Protein AF-A0A358PI67-F1 (afdb_monomer_lite)

Foldseek 3Di:
DVVVVVVVVVVVVVVVVVVVVVVVVVVVVVVVCVLFAKDFDDPVVLVVFLVPFDDPDVLLVLLLVLLVVFFPPAFAAVQAADLDQPDDPQGQPWDARCDDDDPRHRHTGGGGYAFQRSLLNSQSNLQFDSVVSCQQCHGDPVRNLVQWAWDDQQVDDFSKKFKQDDPDPDDDIGMFTFNGADPVRFTWTWGRDPVVRGITIITCRNRGDTITGGPDDGHHD

Radius of gyration: 22.96 Å; chains: 1; bounding box: 42×36×88 Å

Secondary structure (DSSP, 8-state):
-HHHHHHHHHHHHHHHHHHHHHHHHHHHHHHHHHTTS--BPPHHHHHHHHHH---SSHHHHHHHHHHHHTTTTS-B-TT-----SS--TTTTSEEE--SSSSTTTT-EEE--B-HHHHHHHHHHTT---HHHHHHHH-SSHHHHHHTEEEE-GGG--TT-EEESS-SSS-S---EEEEEEE-TTS-EEEEEEETTTTEEEEEE-TTT--EEEEESS-----

Sequence (221 aa):
MQQKNNSHRIRICAVCFALLIMLIAAATYYFACRGTEYRILDDAEIQQMSARSEYSTEAQRTLAESALMLVGKVNYFWGGKSYTVGWDDRWGKPAEVTSPGHSTSGTTIPYGLDCSGFVLWCYIQLGADKTETIEKIGVGTWNQWDKSAEIKKSDVQIGDLAFINKYPGSDGNHVGICVGFLKNGEPLIAHCSATQNKVVVSTCGSEFKYFRRPCSVLTAN

pLDDT: mean 91.41, std 10.77, range [45.88, 98.81]

Structure (mmCIF, N/CA/C/O backbone):
data_AF-A0A358PI67-F1
#
_entry.id   AF-A0A358PI67-F1
#
loop_
_atom_site.group_PDB
_atom_site.id
_atom_site.type_symbol
_atom_site.label_atom_id
_atom_site.label_alt_id
_atom_site.label_comp_id
_atom_site.label_asym_id
_atom_site.label_entity_id
_atom_site.label_seq_id
_atom_site.pdbx_PDB_ins_code
_atom_site.Cartn_x
_atom_site.Cartn_y
_atom_site.Cartn_z
_atom_site.occupancy
_atom_site.B_iso_or_equiv
_atom_site.auth_seq_id
_atom_site.auth_comp_id
_atom_site.auth_asym_id
_atom_site.auth_atom_id
_atom_site.pdbx_PDB_model_num
ATOM 1 N N . MET A 1 1 ? -16.760 -4.220 71.713 1.00 57.88 1 MET A N 1
ATOM 2 C CA . MET A 1 1 ? -15.630 -4.712 70.878 1.00 57.88 1 MET A CA 1
ATOM 3 C C . MET A 1 1 ? -16.025 -5.040 69.431 1.00 57.88 1 MET A C 1
ATOM 5 O O . MET A 1 1 ? -15.263 -4.719 68.529 1.00 57.88 1 MET A O 1
ATOM 9 N N . GLN A 1 2 ? -17.210 -5.602 69.174 1.00 58.81 2 GLN A N 1
ATOM 10 C CA . GLN A 1 2 ? -17.644 -6.076 67.846 1.00 58.81 2 GLN A CA 1
ATOM 11 C C . GLN A 1 2 ? -17.808 -4.973 66.772 1.00 58.81 2 GLN A C 1
ATOM 13 O O . GLN A 1 2 ? -17.410 -5.155 65.626 1.00 58.81 2 GLN A O 1
ATOM 18 N N . GLN A 1 3 ? -18.287 -3.783 67.153 1.00 59.03 3 GLN A N 1
ATOM 19 C CA . GLN A 1 3 ? -18.512 -2.652 66.236 1.00 59.03 3 GLN A CA 1
ATOM 20 C C . GLN A 1 3 ? -17.206 -2.043 65.677 1.00 59.03 3 GLN A C 1
ATOM 22 O O . GLN A 1 3 ? -17.149 -1.640 64.516 1.00 59.03 3 GLN A O 1
ATOM 27 N N . LYS A 1 4 ? -16.126 -2.047 66.476 1.00 60.12 4 LYS A N 1
ATOM 28 C CA . LYS A 1 4 ? -14.786 -1.572 66.076 1.00 60.12 4 LYS A CA 1
ATOM 29 C C . LYS A 1 4 ? -14.109 -2.538 65.091 1.00 60.12 4 LYS A C 1
ATOM 31 O O . LYS A 1 4 ? -13.376 -2.106 64.210 1.00 60.12 4 LYS A O 1
ATOM 36 N N . ASN A 1 5 ? -14.408 -3.835 65.204 1.00 65.50 5 ASN A N 1
ATOM 37 C CA . ASN A 1 5 ? -13.939 -4.857 64.265 1.00 65.50 5 ASN A CA 1
ATOM 38 C C . ASN A 1 5 ? -14.660 -4.770 62.909 1.00 65.50 5 ASN A C 1
ATOM 40 O O . ASN A 1 5 ? -14.028 -4.926 61.865 1.00 65.50 5 ASN A O 1
ATOM 44 N N . ASN A 1 6 ? -15.962 -4.459 62.907 1.00 70.56 6 ASN A N 1
ATOM 45 C CA . ASN A 1 6 ? -16.723 -4.268 61.670 1.00 70.56 6 ASN A CA 1
ATOM 46 C C . ASN A 1 6 ? -16.289 -3.011 60.904 1.00 70.56 6 ASN A C 1
ATOM 48 O O . ASN A 1 6 ? -16.121 -3.079 59.690 1.00 70.56 6 ASN A O 1
ATOM 52 N N . SER A 1 7 ? -16.026 -1.890 61.587 1.00 72.81 7 SER A N 1
ATOM 53 C CA . SER A 1 7 ? -15.546 -0.671 60.914 1.00 72.81 7 SER A CA 1
ATOM 54 C C . SER A 1 7 ? -14.157 -0.849 60.292 1.00 72.81 7 SER A C 1
ATOM 56 O O . SER A 1 7 ? -13.897 -0.339 59.204 1.00 72.81 7 SER A O 1
ATOM 58 N N . HIS A 1 8 ? -13.283 -1.625 60.937 1.00 75.44 8 HIS A N 1
ATOM 59 C CA . HIS A 1 8 ? -11.966 -1.967 60.406 1.00 75.44 8 HIS A CA 1
ATOM 60 C C . HIS A 1 8 ? -12.059 -2.846 59.148 1.00 75.44 8 HIS A C 1
ATOM 62 O O . HIS A 1 8 ? -11.399 -2.570 58.149 1.00 75.44 8 HIS A O 1
ATOM 68 N N . ARG A 1 9 ? -12.930 -3.864 59.157 1.00 79.94 9 ARG A N 1
ATOM 69 C CA . ARG A 1 9 ? -13.171 -4.735 57.993 1.00 79.94 9 ARG A CA 1
ATOM 70 C C . ARG A 1 9 ? -13.755 -3.974 56.802 1.00 79.94 9 ARG A C 1
ATOM 72 O O . ARG A 1 9 ? -13.290 -4.167 55.685 1.00 79.94 9 ARG A O 1
ATOM 79 N N . ILE A 1 10 ? -14.707 -3.070 57.039 1.00 81.38 10 ILE A N 1
ATOM 80 C CA . ILE A 1 10 ? -15.301 -2.231 55.984 1.00 81.38 10 ILE A CA 1
ATOM 81 C C . ILE A 1 10 ? -14.239 -1.324 55.345 1.00 81.38 10 ILE A C 1
ATOM 83 O O . ILE A 1 10 ? -14.186 -1.214 54.122 1.00 81.38 10 ILE A O 1
ATOM 87 N N . ARG A 1 11 ? -13.354 -0.721 56.151 1.00 83.69 11 ARG A N 1
ATOM 88 C CA . ARG A 1 11 ? -12.249 0.111 55.645 1.00 83.69 11 ARG A CA 1
ATOM 89 C C . ARG A 1 11 ? -11.265 -0.687 54.794 1.00 83.69 11 ARG A C 1
ATOM 91 O O . ARG A 1 11 ? -10.879 -0.209 53.735 1.00 83.69 11 ARG A O 1
ATOM 98 N N . ILE A 1 12 ? -10.905 -1.899 55.219 1.00 83.56 12 ILE A N 1
ATOM 99 C CA . ILE A 1 12 ? -10.040 -2.785 54.426 1.00 83.56 12 ILE A CA 1
ATOM 100 C C . ILE A 1 12 ? -10.702 -3.123 53.088 1.00 83.56 12 ILE A C 1
ATOM 102 O O . ILE A 1 12 ? -10.077 -2.938 52.050 1.00 83.56 12 ILE A O 1
ATOM 106 N N . CYS A 1 13 ? -11.971 -3.544 53.088 1.00 85.69 13 CYS A N 1
ATOM 107 C CA . CYS A 1 13 ? -12.681 -3.862 51.847 1.00 85.69 13 CYS A CA 1
ATOM 108 C C . CYS A 1 13 ? -12.765 -2.658 50.899 1.00 85.69 13 CYS A C 1
ATOM 110 O O . CYS A 1 13 ? -12.542 -2.816 49.702 1.00 85.69 13 CYS A O 1
ATOM 112 N N . ALA A 1 14 ? -13.032 -1.457 51.421 1.00 86.12 14 ALA A N 1
ATOM 113 C CA . ALA A 1 14 ? -13.079 -0.237 50.616 1.00 86.12 14 ALA A CA 1
ATOM 114 C C . ALA A 1 14 ? -11.716 0.095 49.982 1.00 86.12 14 ALA A C 1
ATOM 116 O O . ALA A 1 14 ? -11.657 0.437 48.803 1.00 86.12 14 ALA A O 1
ATOM 117 N N . VAL A 1 15 ? -10.618 -0.061 50.731 1.00 89.69 15 VAL A N 1
ATOM 118 C CA . VAL A 1 15 ? -9.254 0.138 50.214 1.00 89.69 15 VAL A CA 1
ATOM 119 C C . VAL A 1 15 ? -8.907 -0.912 49.157 1.00 89.69 15 VAL A C 1
ATOM 121 O O . VAL A 1 15 ? -8.410 -0.557 48.092 1.00 89.69 15 VAL A O 1
ATOM 124 N N . CYS A 1 16 ? -9.216 -2.189 49.397 1.00 89.31 16 CYS A N 1
ATOM 125 C CA . CYS A 1 16 ? -8.997 -3.254 48.415 1.00 89.31 16 CYS A CA 1
ATOM 126 C C . CYS A 1 16 ? -9.792 -3.017 47.122 1.00 89.31 16 CYS A C 1
ATOM 128 O O . CYS A 1 16 ? -9.259 -3.216 46.033 1.00 89.31 16 CYS A O 1
ATOM 130 N N . PHE A 1 17 ? -11.040 -2.552 47.227 1.00 92.19 17 PHE A N 1
ATOM 131 C CA . PHE A 1 17 ? -11.874 -2.242 46.067 1.00 92.19 17 PHE A CA 1
ATOM 132 C C . PHE A 1 17 ? -11.340 -1.035 45.281 1.00 92.19 17 PHE A C 1
ATOM 134 O O . PHE A 1 17 ? -11.259 -1.088 44.056 1.00 92.19 17 PHE A O 1
ATOM 141 N N . ALA A 1 18 ? -10.893 0.019 45.971 1.00 90.81 18 ALA A N 1
ATOM 142 C CA . ALA A 1 18 ? -10.259 1.173 45.334 1.00 90.81 18 ALA A CA 1
ATOM 143 C C . ALA A 1 18 ? -8.954 0.795 44.608 1.00 90.81 18 ALA A C 1
ATOM 145 O O . ALA A 1 18 ? -8.729 1.229 43.479 1.00 90.81 18 ALA A O 1
ATOM 146 N N . LEU A 1 19 ? -8.120 -0.057 45.216 1.00 91.62 19 LEU A N 1
ATOM 147 C CA . LEU A 1 19 ? -6.900 -0.575 44.587 1.00 91.62 19 LEU A CA 1
ATOM 148 C C . LEU A 1 19 ? -7.210 -1.428 43.351 1.00 91.62 19 LEU A C 1
ATOM 150 O O . LEU A 1 19 ? -6.529 -1.294 42.337 1.00 91.62 19 LEU A O 1
ATOM 154 N N . LEU A 1 20 ? -8.253 -2.261 43.406 1.00 93.44 20 LEU A N 1
ATOM 155 C CA . LEU A 1 20 ? -8.691 -3.060 42.262 1.00 93.44 20 LEU A CA 1
ATOM 156 C C . LEU A 1 20 ? -9.172 -2.175 41.102 1.00 93.44 20 LEU A C 1
ATOM 158 O O . LEU A 1 20 ? -8.783 -2.412 39.962 1.00 93.44 20 LEU A O 1
ATOM 162 N N . ILE A 1 21 ? -9.956 -1.128 41.383 1.00 93.50 21 ILE A N 1
ATOM 163 C CA . ILE A 1 21 ? -10.380 -0.156 40.363 1.00 93.50 21 ILE A CA 1
ATOM 164 C C . ILE A 1 21 ? -9.167 0.541 39.744 1.00 93.50 21 ILE A C 1
ATOM 166 O O . ILE A 1 21 ? -9.090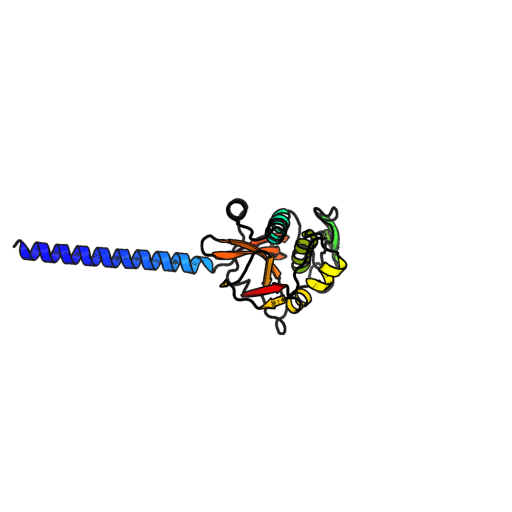 0.640 38.522 1.00 93.50 21 ILE A O 1
ATOM 170 N N . MET A 1 22 ? -8.202 0.990 40.555 1.00 92.19 22 MET A N 1
ATOM 171 C CA . MET A 1 22 ? -6.984 1.620 40.034 1.00 92.19 22 MET A CA 1
ATOM 172 C C . MET A 1 22 ? -6.154 0.660 39.178 1.00 92.19 22 MET A C 1
ATOM 174 O O . MET A 1 22 ? -5.635 1.079 38.149 1.00 92.19 22 MET A O 1
ATOM 178 N N . LEU A 1 23 ? -6.064 -0.620 39.548 1.00 93.38 23 LEU A N 1
ATOM 179 C CA . LEU A 1 23 ? -5.384 -1.640 38.745 1.00 93.38 23 LEU A CA 1
ATOM 180 C C . LEU A 1 23 ? -6.092 -1.889 37.412 1.00 93.38 23 LEU A C 1
ATOM 182 O O . LEU A 1 23 ? -5.427 -1.973 36.384 1.00 93.38 23 LEU A O 1
ATOM 186 N N . ILE A 1 24 ? -7.426 -1.967 37.407 1.00 91.44 24 ILE A N 1
ATOM 187 C CA . ILE A 1 24 ? -8.208 -2.103 36.172 1.00 91.44 24 ILE A CA 1
ATOM 188 C C . ILE A 1 24 ? -8.017 -0.861 35.299 1.00 91.44 24 ILE A C 1
ATOM 190 O O . ILE A 1 24 ? -7.713 -0.999 34.119 1.00 91.44 24 ILE A O 1
ATOM 194 N N . ALA A 1 25 ? -8.109 0.343 35.869 1.00 87.19 25 ALA A N 1
ATOM 195 C CA . ALA A 1 25 ? -7.883 1.591 35.147 1.00 87.19 25 ALA A CA 1
ATOM 196 C C . ALA A 1 25 ? -6.463 1.653 34.559 1.00 87.19 25 ALA A C 1
ATOM 198 O O . ALA A 1 25 ? -6.305 1.913 33.369 1.00 87.19 25 ALA A O 1
ATOM 199 N N . ALA A 1 26 ? -5.438 1.323 35.349 1.00 84.12 26 ALA A N 1
ATOM 200 C CA . ALA A 1 26 ? -4.050 1.274 34.901 1.00 84.12 26 ALA A CA 1
ATOM 201 C C . ALA A 1 26 ? -3.835 0.221 33.807 1.00 84.12 26 ALA A C 1
ATOM 203 O O . ALA A 1 26 ? -3.157 0.509 32.828 1.00 84.12 26 ALA A O 1
ATOM 204 N N . ALA A 1 27 ? -4.446 -0.961 33.921 1.00 80.50 27 ALA A N 1
ATOM 205 C CA . ALA A 1 27 ? -4.392 -1.986 32.885 1.00 80.50 27 ALA A CA 1
ATOM 206 C C . ALA A 1 27 ? -5.089 -1.510 31.604 1.00 80.50 27 ALA A C 1
ATOM 208 O O . ALA A 1 27 ? -4.505 -1.600 30.531 1.00 80.50 27 ALA A O 1
ATOM 209 N N . THR A 1 28 ? -6.296 -0.942 31.694 1.00 76.75 28 THR A N 1
ATOM 210 C CA . THR A 1 28 ? -7.008 -0.400 30.524 1.00 76.75 28 THR A CA 1
ATOM 211 C C . THR A 1 28 ? -6.240 0.739 29.861 1.00 76.75 28 THR A C 1
ATOM 213 O O . THR A 1 28 ? -6.138 0.758 28.639 1.00 76.75 28 THR A O 1
ATOM 216 N N . TYR A 1 29 ? -5.626 1.631 30.644 1.00 74.38 29 TYR A N 1
ATOM 217 C CA . TYR A 1 29 ? -4.768 2.701 30.144 1.00 74.38 29 TYR A CA 1
ATOM 218 C C . TYR A 1 29 ? -3.501 2.141 29.493 1.00 74.38 29 TYR A C 1
ATOM 220 O O . TYR A 1 29 ? -3.164 2.516 28.377 1.00 74.38 29 TYR A O 1
ATOM 228 N N . TYR A 1 30 ? -2.838 1.179 30.135 1.00 67.88 30 TYR A N 1
ATOM 229 C CA . TYR A 1 30 ? -1.665 0.497 29.596 1.00 67.88 30 TYR A CA 1
ATOM 230 C C . TYR A 1 30 ? -1.975 -0.208 28.267 1.00 67.88 30 TYR A C 1
ATOM 232 O O . TYR A 1 30 ? -1.244 -0.036 27.293 1.00 67.88 30 TYR A O 1
ATOM 240 N N . PHE A 1 31 ? -3.088 -0.944 28.181 1.00 64.88 31 PHE A N 1
ATOM 241 C CA . PHE A 1 31 ? -3.531 -1.591 26.943 1.00 64.88 31 PHE A CA 1
ATOM 242 C C . PHE A 1 31 ? -3.970 -0.582 25.872 1.00 64.88 31 PHE A C 1
ATOM 244 O O . PHE A 1 31 ? -3.716 -0.821 24.693 1.00 64.88 31 PHE A O 1
ATOM 251 N N . ALA A 1 32 ? -4.559 0.555 26.257 1.00 62.38 32 ALA A N 1
ATOM 252 C CA . ALA A 1 32 ? -4.871 1.646 25.335 1.00 62.38 32 ALA A CA 1
ATOM 253 C C . ALA A 1 32 ? -3.596 2.306 24.778 1.00 62.38 32 ALA A C 1
ATOM 255 O O . ALA A 1 32 ? -3.503 2.551 23.578 1.00 62.38 32 ALA A O 1
ATOM 256 N N . CYS A 1 33 ? -2.579 2.527 25.616 1.00 55.03 33 CYS A N 1
ATOM 257 C CA . CYS A 1 33 ? -1.296 3.097 25.205 1.00 55.03 33 CYS A CA 1
ATOM 258 C C . CYS A 1 33 ? -0.454 2.132 24.360 1.00 55.03 33 CYS A C 1
ATOM 260 O O . CYS A 1 33 ? 0.326 2.578 23.522 1.00 55.03 33 CYS A O 1
ATOM 262 N N . ARG A 1 34 ? -0.621 0.815 24.521 1.00 58.00 34 ARG A N 1
ATOM 263 C CA . ARG A 1 34 ? 0.113 -0.187 23.731 1.00 58.00 34 ARG A CA 1
ATOM 264 C C . ARG A 1 34 ? -0.250 -0.168 22.237 1.00 58.00 34 ARG A C 1
ATOM 266 O O . ARG A 1 34 ? 0.554 -0.606 21.424 1.00 58.00 34 ARG A O 1
ATOM 273 N N . GLY A 1 35 ? -1.405 0.394 21.867 1.00 54.56 35 GLY A N 1
ATOM 274 C CA . GLY A 1 35 ? -1.809 0.660 20.475 1.00 54.56 35 GLY A CA 1
ATOM 275 C C . GLY A 1 35 ? -1.140 1.888 19.842 1.00 54.56 35 GLY A C 1
ATOM 276 O O . GLY A 1 35 ? -1.722 2.526 18.971 1.00 54.56 35 GLY A O 1
ATOM 277 N N . THR A 1 36 ? 0.035 2.293 20.336 1.00 65.31 36 THR A N 1
ATOM 278 C CA . THR A 1 36 ? 0.766 3.465 19.822 1.00 65.31 36 THR A CA 1
ATOM 279 C C . THR A 1 36 ? 2.189 3.155 19.359 1.00 65.31 36 THR A C 1
ATOM 281 O O . THR A 1 36 ? 2.820 4.019 18.753 1.00 65.31 36 THR A O 1
ATOM 284 N N . GLU A 1 37 ? 2.693 1.935 19.566 1.00 85.38 37 GLU A N 1
ATOM 285 C CA . GLU A 1 37 ? 4.020 1.545 19.085 1.00 85.38 37 GLU A CA 1
ATOM 286 C C . GLU A 1 37 ? 3.946 1.008 17.651 1.00 85.38 37 GLU A C 1
ATOM 288 O O . GLU A 1 37 ? 3.084 0.187 17.313 1.00 85.38 37 GLU A O 1
ATOM 293 N N . TYR A 1 38 ? 4.856 1.479 16.797 1.00 92.25 38 TYR A N 1
ATOM 294 C CA . TYR A 1 38 ? 5.011 0.934 15.455 1.00 92.25 38 TYR A CA 1
ATOM 295 C C . TYR A 1 38 ? 5.657 -0.445 15.543 1.00 92.25 38 TYR A C 1
ATOM 297 O O . TYR A 1 38 ? 6.743 -0.606 16.097 1.00 92.25 38 TYR A O 1
ATOM 305 N N . ARG A 1 39 ? 4.993 -1.443 14.968 1.00 94.62 39 ARG A N 1
ATOM 306 C CA . ARG A 1 39 ? 5.437 -2.831 15.012 1.00 94.62 39 ARG A CA 1
ATOM 307 C C . ARG A 1 39 ? 4.998 -3.569 13.762 1.00 94.62 39 ARG A C 1
ATOM 309 O O . ARG A 1 39 ? 3.851 -3.448 13.340 1.00 94.62 39 ARG A O 1
ATOM 316 N N . ILE A 1 40 ? 5.896 -4.387 13.222 1.00 96.94 40 ILE A N 1
ATOM 317 C CA . ILE A 1 40 ? 5.584 -5.345 12.158 1.00 96.94 40 ILE A CA 1
ATOM 318 C C . ILE A 1 40 ? 4.888 -6.560 12.776 1.00 96.94 40 ILE A C 1
ATOM 320 O O . ILE A 1 40 ? 5.338 -7.080 13.799 1.00 96.94 40 ILE A O 1
ATOM 324 N N . LEU A 1 41 ? 3.783 -6.977 12.166 1.00 96.75 41 LEU A N 1
ATOM 325 C CA . LEU A 1 41 ? 3.035 -8.160 12.576 1.00 96.75 41 LEU A CA 1
ATOM 326 C C . LEU A 1 41 ? 3.740 -9.429 12.097 1.00 96.75 41 LEU A C 1
ATOM 328 O O . LEU A 1 41 ? 4.365 -9.437 11.033 1.00 96.75 41 LEU A O 1
ATOM 332 N N . ASP A 1 42 ? 3.601 -10.499 12.874 1.00 96.31 42 ASP A N 1
ATOM 333 C CA . ASP A 1 42 ? 3.987 -11.837 12.432 1.00 96.31 42 ASP A CA 1
ATOM 334 C C . ASP A 1 42 ? 2.886 -12.508 11.586 1.00 96.31 42 ASP A C 1
ATOM 336 O O . ASP A 1 42 ? 1.758 -12.018 11.470 1.00 96.31 42 ASP A O 1
ATOM 340 N N . ASP A 1 43 ? 3.217 -13.648 10.977 1.00 95.38 43 ASP A N 1
ATOM 341 C CA . ASP A 1 43 ? 2.299 -14.375 10.095 1.00 95.38 43 ASP A CA 1
ATOM 342 C C . ASP A 1 43 ? 1.031 -14.844 10.822 1.00 95.38 43 ASP A C 1
ATOM 344 O O . ASP A 1 43 ? -0.051 -14.847 10.232 1.00 95.38 43 ASP A O 1
ATOM 348 N N . ALA A 1 44 ? 1.129 -15.215 12.103 1.00 95.38 44 ALA A N 1
ATOM 349 C CA . ALA A 1 44 ? -0.017 -15.681 12.876 1.00 95.38 44 ALA A CA 1
ATOM 350 C C . ALA A 1 44 ? -0.992 -14.531 13.156 1.00 95.38 44 ALA A C 1
ATOM 352 O O . ALA A 1 44 ? -2.207 -14.699 13.046 1.00 95.38 44 ALA A O 1
ATOM 353 N N . GLU A 1 45 ? -0.481 -13.343 13.463 1.00 95.00 45 GLU A N 1
ATOM 354 C CA . GLU A 1 45 ? -1.288 -12.141 13.652 1.00 95.00 45 GLU A CA 1
ATOM 355 C C . GLU A 1 45 ? -1.946 -11.676 12.355 1.00 95.00 45 GLU A C 1
ATOM 357 O O . GLU A 1 45 ? -3.116 -11.280 12.366 1.00 95.00 45 GLU A O 1
ATOM 362 N N . ILE A 1 46 ? -1.226 -11.758 11.233 1.00 96.94 46 ILE A N 1
ATOM 363 C CA . ILE A 1 46 ? -1.774 -11.456 9.907 1.00 96.94 46 ILE A CA 1
ATOM 364 C C . ILE A 1 46 ? -2.889 -12.444 9.555 1.00 96.94 46 ILE A C 1
ATOM 366 O O . ILE A 1 46 ? -3.960 -12.017 9.125 1.00 96.94 46 ILE A O 1
ATOM 370 N N . GLN A 1 47 ? -2.689 -13.744 9.791 1.00 94.75 47 GLN A N 1
ATOM 371 C CA . GLN A 1 47 ? -3.717 -14.767 9.574 1.00 94.75 47 GLN A CA 1
ATOM 372 C C . GLN A 1 47 ? -4.945 -14.538 10.458 1.00 94.75 47 GLN A C 1
ATOM 374 O O . GLN A 1 47 ? -6.071 -14.568 9.966 1.00 94.75 47 GLN A O 1
ATOM 379 N N . GLN A 1 48 ? -4.746 -14.253 11.747 1.00 93.12 48 GLN A N 1
ATOM 380 C CA . GLN A 1 48 ? -5.841 -13.947 12.670 1.00 93.12 48 GLN A CA 1
ATOM 381 C C . GLN A 1 48 ? -6.597 -12.677 12.281 1.00 93.12 48 GLN A C 1
ATOM 383 O O . GLN A 1 48 ? -7.807 -12.605 12.476 1.00 93.12 48 GLN A O 1
ATOM 388 N N . MET A 1 49 ? -5.898 -11.658 11.778 1.00 94.19 49 MET A N 1
ATOM 389 C CA . MET A 1 49 ? -6.517 -10.449 11.246 1.00 94.19 49 MET A CA 1
ATOM 390 C C . MET A 1 49 ? -7.327 -10.750 9.987 1.00 94.19 49 MET A C 1
ATOM 392 O O . MET A 1 49 ? -8.497 -10.393 9.947 1.00 94.19 49 MET A O 1
ATOM 396 N N . SER A 1 50 ? -6.749 -11.455 9.017 1.00 93.62 50 SER A N 1
ATOM 397 C CA . SER A 1 50 ? -7.425 -11.801 7.765 1.00 93.62 50 SER A CA 1
ATOM 398 C C . SER A 1 50 ? -8.689 -12.632 8.016 1.00 93.62 50 SER A C 1
ATOM 400 O O . SER A 1 50 ? -9.763 -12.295 7.532 1.00 93.62 50 SER A O 1
ATOM 402 N N . ALA A 1 51 ? -8.606 -13.641 8.889 1.00 92.44 51 ALA A N 1
ATOM 403 C CA . ALA A 1 51 ? -9.729 -14.519 9.219 1.00 92.44 51 ALA A CA 1
ATOM 404 C C . ALA A 1 51 ? -10.918 -13.813 9.898 1.00 92.44 51 ALA A C 1
ATOM 406 O O . ALA A 1 51 ? -12.026 -14.345 9.883 1.00 92.44 51 ALA A O 1
ATOM 407 N N . ARG A 1 52 ? -10.702 -12.643 10.515 1.00 90.31 52 ARG A N 1
ATOM 408 C CA . ARG A 1 52 ? -11.765 -11.842 11.149 1.00 90.31 52 ARG A CA 1
ATOM 409 C C . ARG A 1 52 ? -12.141 -10.593 10.360 1.00 90.31 52 ARG A C 1
ATOM 411 O O . ARG A 1 52 ? -12.977 -9.830 10.837 1.00 90.31 52 ARG A O 1
ATOM 418 N N . SER A 1 53 ? -11.469 -10.327 9.243 1.00 90.50 53 SER A N 1
ATOM 419 C CA . SER A 1 53 ? -11.746 -9.147 8.436 1.00 90.50 53 SER A CA 1
ATOM 420 C C . SER A 1 53 ? -13.118 -9.289 7.795 1.00 90.50 53 SER A C 1
ATOM 422 O O . SER A 1 53 ? -13.393 -10.247 7.078 1.00 90.50 53 SER A O 1
ATOM 424 N N . GLU A 1 54 ? -13.973 -8.308 8.052 1.00 90.19 54 GLU A N 1
ATOM 425 C CA . GLU A 1 54 ? -15.217 -8.129 7.321 1.00 90.19 54 GLU A CA 1
ATOM 426 C C . GLU A 1 54 ? -14.975 -7.097 6.223 1.00 90.19 54 GLU A C 1
ATOM 428 O O . GLU A 1 54 ? -14.434 -6.016 6.473 1.00 90.19 54 GLU A O 1
ATOM 433 N N . TYR A 1 55 ? -15.350 -7.448 4.997 1.00 93.25 55 TYR A N 1
ATOM 434 C CA . TYR A 1 55 ? -15.212 -6.578 3.837 1.00 93.25 55 TYR A CA 1
ATOM 435 C C . TYR A 1 55 ? -16.585 -6.037 3.463 1.00 93.25 55 TYR A C 1
ATOM 437 O O . TYR A 1 55 ? -17.501 -6.808 3.180 1.00 93.25 55 TYR A O 1
ATOM 445 N N . SER A 1 56 ? -16.727 -4.713 3.428 1.00 91.75 56 SER A N 1
ATOM 446 C CA . SER A 1 56 ? -17.989 -4.079 3.034 1.00 91.75 56 SER A CA 1
ATOM 447 C C . SER A 1 56 ? -18.239 -4.184 1.530 1.00 91.75 56 SER A C 1
ATOM 449 O O . SER A 1 56 ? -19.379 -4.078 1.084 1.00 91.75 56 SER A O 1
ATOM 451 N N . THR A 1 57 ? -17.180 -4.365 0.735 1.00 94.19 57 THR A N 1
ATOM 452 C CA . THR A 1 57 ? -17.251 -4.523 -0.721 1.00 94.19 57 THR A CA 1
ATOM 453 C C . THR A 1 57 ? -16.239 -5.556 -1.207 1.00 94.19 57 THR A C 1
ATOM 455 O O . THR A 1 57 ? -15.219 -5.796 -0.559 1.00 94.19 57 THR A O 1
ATOM 458 N N . GLU A 1 58 ? -16.479 -6.120 -2.393 1.00 94.38 58 GLU A N 1
ATOM 459 C CA . GLU A 1 58 ? -15.511 -7.021 -3.028 1.00 94.38 58 GLU A CA 1
ATOM 460 C C . GLU A 1 58 ? -14.193 -6.298 -3.336 1.00 94.38 58 GLU A C 1
ATOM 462 O O . GLU A 1 58 ? -13.126 -6.852 -3.117 1.00 94.38 58 GLU A O 1
ATOM 467 N N . ALA A 1 59 ? -14.241 -5.014 -3.710 1.00 94.56 59 ALA A N 1
ATOM 468 C CA . ALA A 1 59 ? -13.035 -4.214 -3.914 1.00 94.56 59 ALA A CA 1
ATOM 469 C C . ALA A 1 59 ? -12.161 -4.134 -2.646 1.00 94.56 59 ALA A C 1
ATOM 471 O O . ALA A 1 59 ? -10.940 -4.248 -2.731 1.00 94.56 59 ALA A O 1
ATOM 472 N N . GLN A 1 60 ? -12.766 -3.989 -1.459 1.00 96.38 60 GLN A N 1
ATOM 473 C CA . GLN A 1 60 ? -12.019 -4.021 -0.195 1.00 96.38 60 GLN A CA 1
ATOM 474 C C . GLN A 1 60 ? -11.374 -5.387 0.048 1.00 96.38 60 GLN A C 1
ATOM 476 O O . GLN A 1 60 ? -10.204 -5.438 0.432 1.00 96.38 60 GLN A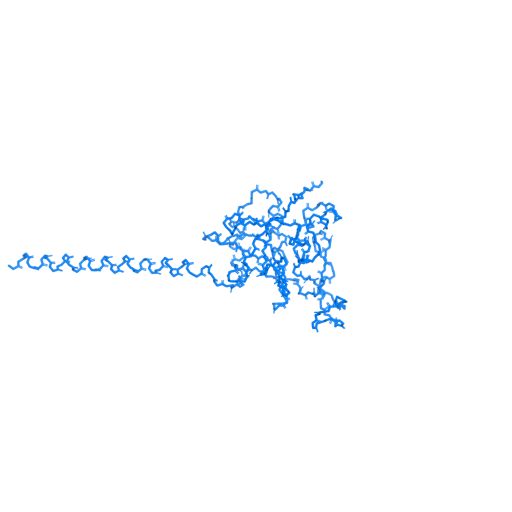 O 1
ATOM 481 N N . ARG A 1 61 ? -12.107 -6.479 -0.213 1.00 96.56 61 ARG A N 1
ATOM 482 C CA . ARG A 1 61 ? -11.555 -7.837 -0.141 1.00 96.56 61 ARG A CA 1
ATOM 483 C C . ARG A 1 61 ? -10.361 -7.985 -1.079 1.00 96.56 61 ARG A C 1
ATOM 485 O O . ARG A 1 61 ? -9.279 -8.336 -0.620 1.00 96.56 61 ARG A O 1
ATOM 492 N N . THR A 1 62 ? -10.531 -7.653 -2.359 1.00 97.19 62 THR A N 1
ATOM 493 C CA . THR A 1 62 ? -9.485 -7.774 -3.379 1.00 97.19 62 THR A CA 1
ATOM 494 C C . THR A 1 62 ? -8.234 -6.981 -3.006 1.00 97.19 62 THR A C 1
ATOM 496 O O . THR A 1 62 ? -7.132 -7.519 -3.102 1.00 97.19 62 THR A O 1
ATOM 499 N N . LEU A 1 63 ? -8.374 -5.734 -2.536 1.00 97.62 63 LEU A N 1
ATOM 500 C CA . LEU A 1 63 ? -7.239 -4.907 -2.107 1.00 97.62 63 LEU A CA 1
ATOM 501 C C . LEU A 1 63 ? -6.485 -5.539 -0.932 1.00 97.62 63 LEU A C 1
ATOM 503 O O . LEU A 1 63 ? -5.257 -5.634 -0.972 1.00 97.62 63 LEU A O 1
ATOM 507 N N . ALA A 1 64 ? -7.207 -5.987 0.098 1.00 98.12 64 ALA A N 1
ATOM 508 C CA . ALA A 1 64 ? -6.598 -6.605 1.269 1.00 98.12 64 ALA A CA 1
ATOM 509 C C . ALA A 1 64 ? -5.909 -7.928 0.918 1.00 98.12 64 ALA A C 1
ATOM 511 O O . ALA A 1 64 ? -4.726 -8.097 1.201 1.00 98.12 64 ALA A O 1
ATOM 512 N N . GLU A 1 65 ? -6.616 -8.854 0.274 1.00 97.81 65 GLU A N 1
ATOM 513 C CA . GLU A 1 65 ? -6.083 -10.177 -0.061 1.00 97.81 65 GLU A CA 1
ATOM 514 C C . GLU A 1 65 ? -4.892 -10.082 -1.020 1.00 97.81 65 GLU A C 1
ATOM 516 O O . GLU A 1 65 ? -3.886 -10.770 -0.828 1.00 97.81 65 GLU A O 1
ATOM 521 N N . SER A 1 66 ? -4.945 -9.164 -1.988 1.00 98.00 66 SER A N 1
ATOM 522 C CA . SER A 1 66 ? -3.830 -8.912 -2.903 1.00 98.00 66 SER A CA 1
ATOM 523 C C . SER A 1 66 ? -2.596 -8.383 -2.183 1.00 98.00 66 SER A C 1
ATOM 525 O O . SER A 1 66 ? -1.494 -8.887 -2.397 1.00 98.00 66 SER A O 1
ATOM 527 N N . ALA A 1 67 ? -2.767 -7.399 -1.298 1.00 98.44 67 ALA A N 1
ATOM 528 C CA . ALA A 1 67 ? -1.675 -6.866 -0.493 1.00 98.44 67 ALA A CA 1
ATOM 529 C C . ALA A 1 67 ? -1.042 -7.959 0.387 1.00 98.44 67 ALA A C 1
ATOM 531 O O . ALA A 1 67 ? 0.184 -8.099 0.426 1.00 98.44 67 ALA A O 1
ATOM 532 N N . LEU A 1 68 ? -1.876 -8.770 1.049 1.00 98.31 68 LEU A N 1
ATOM 533 C CA . LEU A 1 68 ? -1.437 -9.871 1.907 1.00 98.31 68 LEU A CA 1
ATOM 534 C C . LEU A 1 68 ? -0.722 -10.983 1.130 1.00 98.31 68 LEU A C 1
ATOM 536 O O . LEU A 1 68 ? 0.208 -11.594 1.656 1.00 98.31 68 LEU A O 1
ATOM 540 N N . MET A 1 69 ? -1.087 -11.213 -0.133 1.00 97.62 69 MET A N 1
ATOM 541 C CA . MET A 1 69 ? -0.442 -12.202 -1.001 1.00 97.62 69 MET A CA 1
ATOM 542 C C . MET A 1 69 ? 1.071 -11.983 -1.129 1.00 97.62 69 MET A C 1
ATOM 544 O O . MET A 1 69 ? 1.810 -12.971 -1.214 1.00 97.62 69 MET A O 1
ATOM 548 N N . LEU A 1 70 ? 1.523 -10.721 -1.146 1.00 98.56 70 LEU A N 1
ATOM 549 C CA . LEU A 1 70 ? 2.927 -10.350 -1.359 1.00 98.56 70 LEU A CA 1
ATOM 550 C C . LEU A 1 70 ? 3.756 -10.269 -0.073 1.00 98.56 70 LEU A C 1
ATOM 552 O O . LEU A 1 70 ? 4.986 -10.185 -0.163 1.00 98.56 70 LEU A O 1
ATOM 556 N N . VAL A 1 71 ? 3.120 -10.297 1.104 1.00 98.56 71 VAL A N 1
ATOM 557 C CA . VAL A 1 71 ? 3.808 -10.191 2.400 1.00 98.56 71 VAL A CA 1
ATOM 558 C C . VAL A 1 71 ? 4.906 -11.247 2.499 1.00 98.56 71 VAL A C 1
ATOM 560 O O . VAL A 1 71 ? 4.677 -12.433 2.276 1.00 98.56 71 VAL A O 1
ATOM 563 N N . GLY A 1 72 ? 6.128 -10.793 2.786 1.00 98.19 72 GLY A N 1
ATOM 564 C CA . GLY A 1 72 ? 7.311 -11.643 2.909 1.00 98.19 72 GLY A CA 1
ATOM 565 C C . GLY A 1 72 ? 7.881 -12.205 1.600 1.00 98.19 72 GLY A C 1
ATOM 566 O O . GLY A 1 72 ? 8.944 -12.817 1.651 1.00 98.19 72 GLY A O 1
ATOM 567 N N . LYS A 1 73 ? 7.232 -11.996 0.444 1.00 98.31 73 LYS A N 1
ATOM 568 C CA . LYS A 1 73 ? 7.593 -12.654 -0.829 1.00 98.31 73 LYS A CA 1
ATOM 569 C C . LYS A 1 73 ? 8.239 -11.740 -1.867 1.00 98.31 73 LYS A C 1
ATOM 571 O O . LYS A 1 73 ? 9.011 -12.226 -2.685 1.00 98.31 73 LYS A O 1
ATOM 576 N N . VAL A 1 74 ? 7.920 -10.444 -1.864 1.00 98.56 74 VAL A N 1
ATOM 577 C CA . VAL A 1 74 ? 8.442 -9.479 -2.850 1.00 98.56 74 VAL A CA 1
ATOM 578 C C . VAL A 1 74 ? 9.411 -8.517 -2.181 1.00 98.56 74 VAL A C 1
ATOM 580 O O . VAL A 1 74 ? 9.046 -7.876 -1.194 1.00 98.56 74 VAL A O 1
ATOM 583 N N . ASN A 1 75 ? 10.629 -8.422 -2.725 1.00 98.44 75 ASN A N 1
ATOM 584 C CA . ASN A 1 75 ? 11.690 -7.544 -2.235 1.00 98.44 75 ASN A CA 1
ATOM 585 C C . ASN A 1 75 ? 11.372 -6.060 -2.435 1.00 98.44 75 ASN A C 1
ATOM 587 O O . ASN A 1 75 ? 10.564 -5.681 -3.287 1.00 98.44 75 ASN A O 1
ATOM 591 N N . TYR A 1 76 ? 12.066 -5.217 -1.673 1.00 98.50 76 TYR A N 1
ATOM 592 C CA . TYR A 1 76 ? 12.071 -3.793 -1.958 1.00 98.50 76 TYR A CA 1
ATOM 593 C C . TYR A 1 76 ? 12.967 -3.500 -3.161 1.00 98.50 76 TYR A C 1
ATOM 595 O O . TYR A 1 76 ? 14.087 -3.998 -3.254 1.00 98.50 76 TYR A O 1
ATOM 603 N N . PHE A 1 77 ? 12.493 -2.640 -4.056 1.00 98.56 77 PHE A N 1
ATOM 604 C CA . PHE A 1 77 ? 13.257 -2.171 -5.202 1.00 98.56 77 PHE A CA 1
ATOM 605 C C . PHE A 1 77 ? 12.958 -0.695 -5.443 1.00 98.56 77 PHE A C 1
ATOM 607 O O . PHE A 1 77 ? 11.821 -0.346 -5.752 1.00 98.56 77 PHE A O 1
ATOM 614 N N . TRP A 1 78 ? 13.960 0.180 -5.314 1.00 97.69 78 TRP A N 1
ATOM 615 C CA . TRP A 1 78 ? 13.775 1.621 -5.513 1.00 97.69 78 TRP A CA 1
ATOM 616 C C . TRP A 1 78 ? 13.260 1.917 -6.929 1.00 97.69 78 TRP A C 1
ATOM 618 O O . TRP A 1 78 ? 13.874 1.516 -7.917 1.00 97.69 78 TRP A O 1
ATOM 628 N N . GLY A 1 79 ? 12.107 2.583 -7.029 1.00 97.00 79 GLY A N 1
ATOM 629 C CA . GLY A 1 79 ? 11.424 2.823 -8.301 1.00 97.00 79 GLY A CA 1
ATOM 630 C C . GLY A 1 79 ? 10.615 1.640 -8.841 1.00 97.00 79 GLY A C 1
ATOM 631 O O . GLY A 1 79 ? 9.934 1.792 -9.853 1.00 97.00 79 GLY A O 1
ATOM 632 N N . GLY A 1 80 ? 10.626 0.480 -8.179 1.00 97.94 80 GLY A N 1
ATOM 633 C CA . GLY A 1 80 ? 9.971 -0.749 -8.632 1.00 97.94 80 GLY A CA 1
ATOM 634 C C . GLY A 1 80 ? 8.460 -0.590 -8.816 1.00 97.94 80 GLY A C 1
ATOM 635 O O . GLY A 1 80 ? 7.786 0.028 -7.986 1.00 97.94 80 GLY A O 1
ATOM 636 N N . LYS A 1 81 ? 7.924 -1.136 -9.915 1.00 97.50 81 LYS A N 1
ATOM 637 C CA . LYS A 1 81 ? 6.502 -1.077 -10.296 1.00 97.50 81 LYS A CA 1
ATOM 638 C C . LYS A 1 81 ? 6.068 -2.392 -10.939 1.00 97.50 81 LYS A C 1
ATOM 640 O O . LYS A 1 81 ? 6.823 -3.019 -11.686 1.00 97.50 81 LYS A O 1
ATOM 645 N N . SER A 1 82 ? 4.808 -2.752 -10.740 1.00 97.56 82 SER A N 1
ATOM 646 C CA . SER A 1 82 ? 4.153 -3.805 -11.507 1.00 97.56 82 SER A CA 1
ATOM 647 C C . SER A 1 82 ? 2.739 -3.378 -11.876 1.00 97.56 82 SER A C 1
ATOM 649 O O . SER A 1 82 ? 2.057 -2.726 -11.091 1.00 97.56 82 SER A O 1
ATOM 651 N N . TYR A 1 83 ? 2.334 -3.748 -13.087 1.00 96.56 83 TYR A N 1
ATOM 652 C CA . TYR A 1 83 ? 0.990 -3.538 -13.626 1.00 96.56 83 TYR A CA 1
ATOM 653 C C . TYR A 1 83 ? 0.348 -4.870 -14.035 1.00 96.56 83 TYR A C 1
ATOM 655 O O . TYR A 1 83 ? -0.606 -4.888 -14.808 1.00 96.56 83 TYR A O 1
ATOM 663 N N . THR A 1 84 ? 0.922 -5.982 -13.575 1.00 96.38 84 THR A N 1
ATOM 664 C CA . THR A 1 84 ? 0.444 -7.332 -13.860 1.00 96.38 84 THR A CA 1
ATOM 665 C C . THR A 1 84 ? -0.647 -7.699 -12.866 1.00 96.38 84 THR A C 1
ATOM 667 O O . THR A 1 84 ? -0.441 -7.566 -11.657 1.00 96.38 84 THR A O 1
ATOM 670 N N . VAL A 1 85 ? -1.772 -8.209 -13.374 1.00 95.88 85 VAL A N 1
ATOM 671 C CA . VAL A 1 85 ? -2.794 -8.836 -12.531 1.00 95.88 85 VAL A CA 1
ATOM 672 C C . VAL A 1 85 ? -2.275 -10.183 -12.033 1.00 95.88 85 VAL A C 1
ATOM 674 O 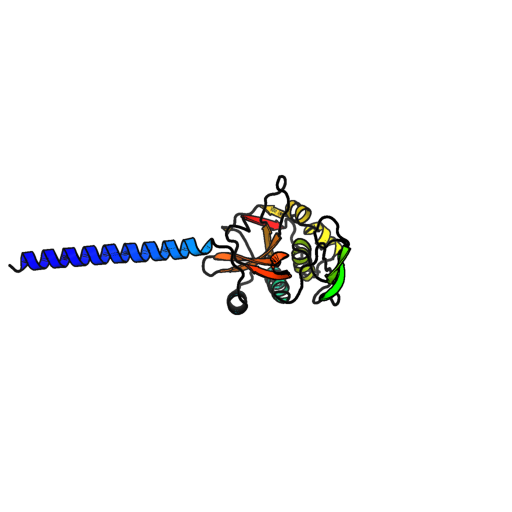O . VAL A 1 85 ? -1.855 -11.023 -12.825 1.00 95.88 85 VAL A O 1
ATOM 677 N N . GLY A 1 86 ? -2.286 -10.389 -10.718 1.00 96.75 86 GLY A N 1
ATOM 678 C CA . GLY A 1 86 ? -1.637 -11.531 -10.072 1.00 96.75 86 GLY A CA 1
ATOM 679 C C . GLY A 1 86 ? -0.113 -11.387 -9.942 1.00 96.75 86 GLY A C 1
ATOM 680 O O . GLY A 1 86 ? 0.402 -10.294 -9.701 1.00 96.75 86 GLY A O 1
ATOM 681 N N . TRP A 1 87 ? 0.599 -12.513 -10.031 1.00 98.06 87 TRP A N 1
ATOM 682 C CA . TRP A 1 87 ? 2.051 -12.585 -9.838 1.00 98.06 87 TRP A CA 1
ATOM 683 C C . TRP A 1 87 ? 2.827 -11.990 -11.021 1.00 98.06 87 TRP A C 1
ATOM 685 O O . TRP A 1 87 ? 2.499 -12.246 -12.177 1.00 98.06 87 TRP A O 1
ATOM 695 N N . ASP A 1 88 ? 3.884 -11.228 -10.736 1.00 98.38 88 ASP A N 1
ATOM 696 C CA . ASP A 1 88 ? 4.806 -10.714 -11.747 1.00 98.38 88 ASP A CA 1
ATOM 697 C C . ASP A 1 88 ? 6.091 -11.546 -11.768 1.00 98.38 88 ASP A C 1
ATOM 699 O O . ASP A 1 88 ? 6.884 -11.529 -10.825 1.00 98.38 88 ASP A O 1
ATOM 703 N N . ASP A 1 89 ? 6.336 -12.232 -12.882 1.00 98.19 89 ASP A N 1
ATOM 704 C CA . ASP A 1 89 ? 7.497 -13.108 -13.057 1.00 98.19 89 ASP A CA 1
ATOM 705 C C . ASP A 1 89 ? 8.847 -12.389 -12.961 1.00 98.19 89 ASP A C 1
ATOM 707 O O . ASP A 1 89 ? 9.889 -13.048 -12.951 1.00 98.19 89 ASP A O 1
ATOM 711 N N . ARG A 1 90 ? 8.878 -11.053 -12.939 1.00 98.19 90 ARG A N 1
ATOM 712 C CA . ARG A 1 90 ? 10.112 -10.288 -12.730 1.00 98.19 90 ARG A CA 1
ATOM 713 C C . ARG A 1 90 ? 10.553 -10.299 -11.270 1.00 98.19 90 ARG A C 1
ATOM 715 O O . ARG A 1 90 ? 11.744 -10.147 -11.021 1.00 98.19 90 ARG A O 1
ATOM 722 N N . TRP A 1 91 ? 9.643 -10.470 -10.311 1.00 98.56 91 TRP A N 1
ATOM 723 C CA . TRP A 1 91 ? 9.991 -10.400 -8.892 1.00 98.56 91 TRP A CA 1
ATOM 724 C C . TRP A 1 91 ? 11.034 -11.450 -8.498 1.00 98.56 91 TRP A C 1
ATOM 726 O O . TRP A 1 91 ? 10.971 -12.608 -8.905 1.00 98.56 91 TRP A O 1
ATOM 736 N N . GLY A 1 92 ? 12.030 -11.017 -7.724 1.00 98.19 92 GLY A N 1
ATOM 737 C CA . GLY A 1 92 ? 13.161 -11.840 -7.297 1.00 98.19 92 GLY A CA 1
ATOM 738 C C . GLY A 1 92 ? 14.268 -12.013 -8.346 1.00 98.19 92 GLY A C 1
ATOM 739 O O . GLY A 1 92 ? 15.380 -12.403 -7.990 1.00 98.19 92 GLY A O 1
ATOM 740 N N . LYS A 1 93 ? 14.021 -11.699 -9.626 1.00 98.56 93 LYS A N 1
ATOM 741 C CA . LYS A 1 93 ? 15.049 -11.787 -10.676 1.00 98.56 93 LYS A CA 1
ATOM 742 C C . LYS A 1 93 ? 16.008 -10.595 -10.598 1.00 98.56 93 LYS A C 1
ATOM 744 O O . LYS A 1 93 ? 15.554 -9.492 -10.303 1.00 98.56 93 LYS A O 1
ATOM 749 N N . PRO A 1 94 ? 17.309 -10.769 -10.884 1.00 98.50 94 PRO A N 1
ATOM 750 C CA . PRO A 1 94 ? 18.251 -9.654 -10.915 1.00 98.50 94 PRO A CA 1
ATOM 751 C C . PRO A 1 94 ? 17.813 -8.562 -11.901 1.00 98.50 94 PRO A C 1
ATOM 753 O O . PRO A 1 94 ? 17.524 -8.853 -13.061 1.00 98.50 94 PRO A O 1
ATOM 756 N N . ALA A 1 95 ? 17.787 -7.312 -11.443 1.00 98.38 95 ALA A N 1
ATOM 757 C CA . ALA A 1 95 ? 17.540 -6.135 -12.266 1.00 98.38 95 ALA A CA 1
ATOM 758 C C . ALA A 1 95 ? 18.346 -4.939 -11.747 1.00 98.38 95 ALA A C 1
ATOM 760 O O . ALA A 1 95 ? 18.584 -4.812 -10.544 1.00 98.38 95 ALA A O 1
ATOM 761 N N . GLU A 1 96 ? 18.753 -4.054 -12.653 1.00 98.25 96 GLU A N 1
ATOM 762 C CA . GLU A 1 96 ? 19.438 -2.815 -12.293 1.00 98.25 96 GLU A CA 1
ATOM 763 C C . GLU A 1 96 ? 18.447 -1.767 -11.778 1.00 98.25 96 GLU A C 1
ATOM 765 O O . GLU A 1 96 ? 17.416 -1.503 -12.404 1.00 98.25 96 GLU A O 1
ATOM 770 N N . VAL A 1 97 ? 18.764 -1.140 -10.646 1.00 98.12 97 VAL A N 1
ATOM 771 C CA . VAL A 1 97 ? 18.004 -0.005 -10.112 1.00 98.12 97 VAL A CA 1
ATOM 772 C C . VAL A 1 97 ? 18.322 1.244 -10.930 1.00 98.12 97 VAL A C 1
ATOM 774 O O . VAL A 1 97 ? 19.297 1.947 -10.669 1.00 98.12 97 VAL A O 1
ATOM 777 N N . THR A 1 98 ? 17.471 1.551 -11.903 1.00 97.00 98 THR A N 1
ATOM 778 C CA . THR A 1 98 ? 17.662 2.705 -12.798 1.00 97.00 98 THR A CA 1
ATOM 779 C C . THR A 1 98 ? 17.109 4.016 -12.240 1.00 97.00 98 THR A C 1
ATOM 781 O O . THR A 1 98 ? 17.483 5.094 -12.700 1.00 97.00 98 THR A O 1
ATOM 784 N N . SER A 1 99 ? 16.218 3.961 -11.244 1.00 95.12 99 SER A N 1
ATOM 785 C CA . SER A 1 99 ? 15.679 5.167 -10.616 1.00 95.12 99 SER A CA 1
ATOM 786 C C . SER A 1 99 ? 16.763 5.900 -9.813 1.00 95.12 99 SER A C 1
ATOM 788 O O . SER A 1 99 ? 17.463 5.263 -9.021 1.00 95.12 99 SER A O 1
ATOM 790 N N . PRO A 1 100 ? 16.914 7.227 -9.981 1.00 93.31 100 PRO A N 1
ATOM 791 C CA . PRO A 1 100 ? 17.970 7.996 -9.327 1.00 93.31 100 PRO A CA 1
ATOM 792 C C . PRO A 1 100 ? 17.642 8.296 -7.859 1.00 93.31 100 PRO A C 1
ATOM 794 O O . PRO A 1 100 ? 16.501 8.147 -7.420 1.00 93.31 100 PRO A O 1
ATOM 797 N N . GLY A 1 101 ? 18.635 8.790 -7.116 1.00 88.31 101 GLY A N 1
ATOM 798 C CA . GLY A 1 101 ? 18.426 9.404 -5.800 1.00 88.31 101 GLY A CA 1
ATOM 799 C C . GLY A 1 101 ? 18.340 8.437 -4.616 1.00 88.31 101 GLY A C 1
ATOM 800 O O . GLY A 1 101 ? 17.947 8.863 -3.534 1.00 88.31 101 GLY A O 1
ATOM 801 N N . HIS A 1 102 ? 18.719 7.168 -4.789 1.00 90.75 102 HIS A N 1
ATOM 802 C CA . HIS A 1 102 ? 18.787 6.183 -3.707 1.00 90.75 102 HIS A CA 1
ATOM 803 C C . HIS A 1 102 ? 20.170 5.529 -3.639 1.00 90.75 102 HIS A C 1
ATOM 805 O O . HIS A 1 102 ? 20.887 5.458 -4.634 1.00 90.75 102 HIS A O 1
ATOM 811 N N . SER A 1 103 ? 20.551 5.008 -2.472 1.00 92.56 103 SER A N 1
ATOM 812 C CA . SER A 1 103 ? 21.864 4.376 -2.260 1.00 92.56 103 SER A CA 1
ATOM 813 C C . SER A 1 103 ? 22.092 3.117 -3.104 1.00 92.56 103 SER A C 1
ATOM 815 O O . SER A 1 103 ? 23.230 2.694 -3.281 1.00 92.56 103 SER A O 1
ATOM 817 N N . THR A 1 104 ? 21.021 2.520 -3.631 1.00 93.69 104 THR A N 1
ATOM 818 C CA . THR A 1 104 ? 21.077 1.352 -4.520 1.00 93.69 104 THR A CA 1
ATOM 819 C C . THR A 1 104 ? 21.016 1.714 -6.003 1.00 93.69 104 THR A C 1
ATOM 821 O O . THR A 1 104 ? 21.042 0.807 -6.824 1.00 93.69 104 THR A O 1
ATOM 824 N N . SER A 1 105 ? 20.895 2.991 -6.381 1.00 96.19 105 SER A N 1
ATOM 825 C CA . SER A 1 105 ? 20.865 3.391 -7.795 1.00 96.19 105 SER A CA 1
ATOM 826 C C . SER A 1 105 ? 22.126 2.904 -8.527 1.00 96.19 105 SER A C 1
ATOM 828 O O . SER A 1 105 ? 23.239 3.093 -8.039 1.00 96.19 105 SER A O 1
ATOM 830 N N . GLY A 1 106 ? 21.951 2.265 -9.687 1.00 97.56 106 GLY A N 1
ATOM 831 C CA . GLY A 1 106 ? 23.028 1.668 -10.487 1.00 97.56 106 GLY A CA 1
ATOM 832 C C . GLY A 1 106 ? 23.519 0.294 -10.009 1.00 97.56 106 GLY A C 1
ATOM 833 O O . GLY A 1 106 ? 24.434 -0.266 -10.608 1.00 97.56 106 GLY A O 1
ATOM 834 N N . THR A 1 107 ? 22.942 -0.279 -8.946 1.00 97.75 107 THR A N 1
ATOM 835 C CA . THR A 1 107 ? 23.259 -1.652 -8.520 1.00 97.75 107 THR A CA 1
ATOM 836 C C . THR A 1 107 ? 22.264 -2.656 -9.099 1.00 97.75 107 THR A C 1
ATOM 838 O O . THR A 1 107 ? 21.119 -2.320 -9.405 1.00 97.75 107 THR A O 1
ATOM 841 N N . THR A 1 108 ? 22.701 -3.909 -9.255 1.00 98.38 108 THR A N 1
ATOM 842 C CA . THR A 1 108 ? 21.824 -5.027 -9.628 1.00 98.38 108 THR A CA 1
ATOM 843 C C . THR A 1 108 ? 21.395 -5.781 -8.376 1.00 98.38 108 THR A C 1
ATOM 845 O O . THR A 1 108 ? 22.230 -6.359 -7.681 1.00 98.38 108 THR A O 1
ATOM 848 N N . ILE A 1 109 ? 20.094 -5.789 -8.102 1.00 97.88 109 ILE A N 1
ATOM 849 C CA . ILE A 1 109 ? 19.478 -6.461 -6.949 1.00 97.88 109 ILE A CA 1
ATOM 850 C C . ILE A 1 109 ? 18.229 -7.236 -7.405 1.00 97.88 109 ILE A C 1
ATOM 852 O O . ILE A 1 109 ? 17.768 -7.031 -8.531 1.00 97.88 109 ILE A O 1
ATOM 856 N N . PRO A 1 110 ? 17.664 -8.138 -6.580 1.00 98.44 110 PRO A N 1
ATOM 857 C CA . PRO A 1 110 ? 16.391 -8.783 -6.893 1.00 98.44 110 PRO A CA 1
ATOM 858 C C . PRO A 1 110 ? 15.280 -7.752 -7.134 1.00 98.44 110 PRO A C 1
ATOM 860 O O . PRO A 1 110 ? 15.018 -6.907 -6.279 1.00 98.44 110 PRO A O 1
ATOM 863 N N . TYR A 1 111 ? 14.630 -7.819 -8.297 1.00 98.62 111 TYR A N 1
ATOM 864 C CA . TYR A 1 111 ? 13.546 -6.918 -8.668 1.00 98.62 111 TYR A CA 1
ATOM 865 C C . TYR A 1 111 ? 12.347 -7.084 -7.740 1.00 98.62 111 TYR A C 1
ATOM 867 O O . TYR A 1 111 ? 12.049 -8.173 -7.243 1.00 98.62 111 TYR A O 1
ATOM 875 N N . GLY A 1 112 ? 11.623 -5.991 -7.546 1.00 98.62 112 GLY A N 1
ATOM 876 C CA . GLY A 1 112 ? 10.534 -5.917 -6.593 1.00 98.62 112 GLY A CA 1
ATOM 877 C C . GLY A 1 112 ? 9.737 -4.635 -6.761 1.00 98.62 112 GLY A C 1
ATOM 878 O O . GLY A 1 112 ? 9.565 -4.131 -7.874 1.00 98.62 112 GLY A O 1
ATOM 879 N N . LEU A 1 113 ? 9.246 -4.104 -5.649 1.00 98.62 113 LEU A N 1
ATOM 880 C CA . LEU A 1 113 ? 8.392 -2.920 -5.625 1.00 98.62 113 LEU A CA 1
ATOM 881 C C . LEU A 1 113 ? 8.993 -1.859 -4.702 1.00 98.62 113 LEU A C 1
ATOM 883 O O . LEU A 1 113 ? 9.656 -2.190 -3.722 1.00 98.62 113 LEU A O 1
ATOM 887 N N . ASP A 1 114 ? 8.741 -0.583 -4.989 1.00 98.19 114 ASP A N 1
ATOM 888 C CA . ASP A 1 114 ? 8.834 0.447 -3.951 1.00 98.19 114 ASP A CA 1
ATOM 889 C C . ASP A 1 114 ? 7.479 0.613 -3.243 1.00 98.19 114 ASP A C 1
ATOM 891 O O . ASP A 1 114 ? 6.492 -0.049 -3.575 1.00 98.19 114 ASP A O 1
ATOM 895 N N . CYS A 1 115 ? 7.417 1.492 -2.242 1.00 98.00 115 CYS A N 1
ATOM 896 C CA . CYS A 1 115 ? 6.217 1.685 -1.430 1.00 98.00 115 CYS A CA 1
ATOM 897 C C . CYS A 1 115 ? 4.995 2.108 -2.261 1.00 98.00 115 CYS A C 1
ATOM 899 O O . CYS A 1 115 ? 3.950 1.459 -2.214 1.00 98.00 115 CYS A O 1
ATOM 901 N N . SER A 1 116 ? 5.146 3.142 -3.089 1.00 97.88 116 SER A N 1
ATOM 902 C CA . SER A 1 116 ? 4.075 3.639 -3.958 1.00 97.88 116 SER A CA 1
ATOM 903 C C . SER A 1 116 ? 3.698 2.651 -5.065 1.00 97.88 116 SER A C 1
ATOM 905 O O . SER A 1 116 ? 2.532 2.541 -5.436 1.00 97.88 116 SER A O 1
ATOM 907 N N . GLY A 1 117 ? 4.672 1.905 -5.586 1.00 98.38 117 GLY A N 1
ATOM 908 C CA . GLY A 1 117 ? 4.484 0.888 -6.607 1.00 98.38 117 GLY A CA 1
ATOM 909 C C . GLY A 1 117 ? 3.720 -0.312 -6.092 1.00 98.38 117 GLY A C 1
ATOM 910 O O . GLY A 1 117 ? 2.880 -0.842 -6.809 1.00 98.38 117 GLY A O 1
ATOM 911 N N . PHE A 1 118 ? 3.955 -0.687 -4.837 1.00 98.75 118 PHE A N 1
ATOM 912 C CA . PHE A 1 118 ? 3.160 -1.685 -4.141 1.00 98.75 118 PHE A CA 1
ATOM 913 C C . PHE A 1 118 ? 1.702 -1.249 -3.969 1.00 98.75 118 PHE A C 1
ATOM 915 O O . PHE A 1 118 ? 0.801 -2.014 -4.307 1.00 98.75 118 PHE A O 1
ATOM 922 N N . VAL A 1 119 ? 1.459 -0.015 -3.517 1.00 98.62 119 VAL A N 1
ATOM 923 C CA . VAL A 1 119 ? 0.094 0.523 -3.390 1.00 98.62 119 VAL A CA 1
ATOM 924 C C . VAL A 1 119 ? -0.620 0.530 -4.740 1.00 98.62 119 VAL A C 1
ATOM 926 O O . VAL A 1 119 ? -1.734 0.024 -4.845 1.00 98.62 119 VAL A O 1
ATOM 929 N N . LEU A 1 120 ? 0.029 1.048 -5.786 1.00 98.25 120 LEU A N 1
ATOM 930 C CA . LEU A 1 120 ? -0.551 1.078 -7.127 1.00 98.25 120 LEU A CA 1
ATOM 931 C C . LEU A 1 120 ? -0.846 -0.332 -7.648 1.00 98.25 120 LEU A C 1
ATOM 933 O O . LEU A 1 120 ? -1.926 -0.562 -8.181 1.00 98.25 120 LEU A O 1
ATOM 937 N N . TRP A 1 121 ? 0.074 -1.279 -7.455 1.00 98.50 121 TRP A N 1
ATOM 938 C CA . TRP A 1 121 ? -0.141 -2.671 -7.843 1.00 98.50 121 TRP A CA 1
ATOM 939 C C . TRP A 1 121 ? -1.345 -3.291 -7.121 1.00 98.50 121 TRP A C 1
ATOM 941 O O . TRP A 1 121 ? -2.123 -3.981 -7.766 1.00 98.50 121 TRP A O 1
ATOM 951 N N . CYS A 1 122 ? -1.576 -2.994 -5.834 1.00 98.19 122 CYS A N 1
ATOM 952 C CA . CYS A 1 122 ? -2.779 -3.472 -5.137 1.00 98.19 122 CYS A CA 1
ATOM 953 C C . CYS A 1 122 ? -4.057 -3.003 -5.849 1.00 98.19 122 CYS A C 1
ATOM 955 O O . CYS A 1 122 ? -4.981 -3.789 -6.034 1.00 98.19 122 CYS A O 1
ATOM 957 N N . TYR A 1 123 ? -4.086 -1.747 -6.298 1.00 97.75 123 TYR A N 1
ATOM 958 C CA . TYR A 1 123 ? -5.214 -1.192 -7.047 1.00 97.75 123 TYR A CA 1
ATOM 959 C C . TYR A 1 123 ? -5.357 -1.753 -8.466 1.00 97.75 123 TYR A C 1
ATOM 961 O O . TYR A 1 123 ? -6.483 -1.892 -8.937 1.00 97.75 123 TYR A O 1
ATOM 969 N N . ILE A 1 124 ? -4.260 -2.142 -9.123 1.00 97.50 124 ILE A N 1
ATOM 970 C CA . ILE A 1 124 ? -4.304 -2.857 -10.412 1.00 97.50 124 ILE A CA 1
ATOM 971 C C . ILE A 1 124 ? -5.078 -4.180 -10.285 1.00 97.50 124 ILE A C 1
ATOM 973 O O . ILE A 1 124 ? -5.762 -4.579 -11.227 1.00 97.50 124 ILE A O 1
ATOM 977 N N . GLN A 1 125 ? -5.070 -4.814 -9.108 1.00 97.62 125 GLN A N 1
ATOM 978 C CA . GLN A 1 125 ? -5.787 -6.077 -8.890 1.00 97.62 125 GLN A CA 1
ATOM 979 C C . GLN A 1 125 ? -7.306 -5.942 -8.902 1.00 97.62 125 GLN A C 1
ATOM 981 O O . GLN A 1 125 ? -7.995 -6.950 -9.019 1.00 97.62 125 GLN A O 1
ATOM 986 N N . LEU A 1 126 ? -7.836 -4.717 -8.845 1.00 95.69 126 LEU A N 1
ATOM 987 C CA . LEU A 1 126 ? -9.263 -4.475 -9.052 1.00 95.69 126 LEU A CA 1
ATOM 988 C C . LEU A 1 126 ? -9.711 -4.752 -10.496 1.00 95.69 126 LEU A C 1
ATOM 990 O O . LEU A 1 126 ? -10.909 -4.749 -10.758 1.00 95.69 126 LEU A O 1
ATOM 994 N N . GLY A 1 127 ? -8.783 -4.969 -11.436 1.00 93.25 127 GLY A N 1
ATOM 995 C CA . GLY A 1 127 ? -9.101 -5.337 -12.819 1.00 93.25 127 GLY A CA 1
ATOM 996 C C . GLY A 1 127 ? -9.625 -4.188 -13.686 1.00 93.25 127 GLY A C 1
ATOM 997 O O . GLY A 1 127 ? -10.051 -4.424 -14.814 1.00 93.25 127 GLY A O 1
ATOM 998 N N . ALA A 1 128 ? -9.588 -2.949 -13.186 1.00 90.69 128 ALA A N 1
ATOM 999 C CA . ALA A 1 128 ? -9.853 -1.754 -13.984 1.00 90.69 128 ALA A CA 1
ATOM 1000 C C . ALA A 1 128 ? -8.755 -1.537 -15.043 1.00 90.69 128 ALA A C 1
ATOM 1002 O O . ALA A 1 128 ? -7.672 -2.129 -14.973 1.00 90.69 128 ALA A O 1
ATOM 1003 N N . ASP A 1 129 ? -9.007 -0.656 -16.016 1.00 93.44 129 ASP A N 1
ATOM 1004 C CA . ASP A 1 129 ? -7.986 -0.318 -17.007 1.00 93.44 129 ASP A CA 1
ATOM 1005 C C . ASP A 1 129 ? -6.714 0.218 -16.325 1.00 93.44 129 ASP A C 1
ATOM 1007 O O . ASP A 1 129 ? -6.750 0.982 -15.354 1.00 93.44 129 ASP A O 1
ATOM 1011 N N . LYS A 1 130 ? -5.554 -0.195 -16.840 1.00 93.75 130 LYS A N 1
ATOM 1012 C CA . LYS A 1 130 ? -4.252 0.180 -16.279 1.00 93.75 130 LYS A CA 1
ATOM 1013 C C . LYS A 1 130 ? -4.035 1.692 -16.330 1.00 93.75 130 LYS A C 1
ATOM 1015 O O . LYS A 1 130 ? -3.521 2.260 -15.367 1.00 93.75 130 LYS A O 1
ATOM 1020 N N . THR A 1 131 ? -4.365 2.329 -17.451 1.00 95.06 131 THR A N 1
ATOM 1021 C CA . THR A 1 131 ? -4.173 3.774 -17.639 1.00 95.06 131 THR A CA 1
ATOM 1022 C C . THR A 1 131 ? -5.088 4.534 -16.693 1.00 95.06 131 THR A C 1
ATOM 1024 O O . THR A 1 131 ? -4.618 5.393 -15.954 1.00 95.06 131 THR A O 1
ATOM 1027 N N . GLU A 1 132 ? -6.355 4.129 -16.617 1.00 93.81 132 GLU A N 1
ATOM 1028 C CA . GLU A 1 132 ? -7.316 4.684 -15.665 1.00 93.81 132 GLU A CA 1
ATOM 1029 C C . GLU A 1 132 ? -6.835 4.538 -14.210 1.00 93.81 132 GLU A C 1
ATOM 1031 O O . GLU A 1 132 ? -6.883 5.490 -13.428 1.00 93.81 132 GLU A O 1
ATOM 1036 N N . THR A 1 133 ? -6.313 3.366 -13.844 1.00 94.81 133 THR A N 1
ATOM 1037 C CA . THR A 1 133 ? -5.784 3.105 -12.499 1.00 94.81 133 THR A CA 1
ATOM 1038 C C . THR A 1 133 ? -4.593 4.011 -12.184 1.00 94.81 133 THR A C 1
ATOM 1040 O O . THR A 1 133 ? -4.537 4.610 -11.109 1.00 94.81 133 THR A O 1
ATOM 1043 N N . ILE A 1 134 ? -3.663 4.175 -13.130 1.00 95.44 134 ILE A N 1
ATOM 1044 C CA . ILE A 1 134 ? -2.523 5.095 -13.005 1.00 95.44 134 ILE A CA 1
ATOM 1045 C C . ILE A 1 134 ? -3.003 6.541 -12.826 1.00 95.44 134 ILE A C 1
ATOM 1047 O O . ILE A 1 134 ? -2.489 7.247 -11.960 1.00 95.44 134 ILE A O 1
ATOM 1051 N N . GLU A 1 135 ? -3.992 6.985 -13.599 1.00 94.88 135 GLU A N 1
ATOM 1052 C CA . GLU A 1 135 ? -4.513 8.355 -13.540 1.00 94.88 135 GLU A CA 1
ATOM 1053 C C . GLU A 1 135 ? -5.263 8.663 -12.239 1.00 94.88 135 GLU A C 1
ATOM 1055 O O . GLU A 1 135 ? -5.180 9.788 -11.721 1.00 94.88 135 GLU A O 1
ATOM 1060 N N . LYS A 1 136 ? -6.002 7.675 -11.719 1.00 94.50 136 LYS A N 1
ATOM 1061 C CA . LYS A 1 136 ? -6.832 7.805 -10.516 1.00 94.50 136 LYS A CA 1
ATOM 1062 C C . LYS A 1 136 ? -6.053 7.617 -9.222 1.00 94.50 136 LYS A C 1
ATOM 1064 O O . LYS A 1 136 ? -6.342 8.321 -8.262 1.00 94.50 136 LYS A O 1
ATOM 1069 N N . ILE A 1 137 ? -5.096 6.690 -9.183 1.00 96.31 137 ILE A N 1
ATOM 1070 C CA . ILE A 1 137 ? -4.336 6.365 -7.966 1.00 96.31 137 ILE A CA 1
ATOM 1071 C C . ILE A 1 137 ? -2.993 7.089 -7.942 1.00 96.31 137 ILE A C 1
ATOM 1073 O O . ILE A 1 137 ? -2.587 7.580 -6.896 1.00 96.31 137 ILE A O 1
ATOM 1077 N N . GLY A 1 138 ? -2.328 7.223 -9.089 1.00 94.75 138 GLY A N 1
ATOM 1078 C CA . GLY A 1 138 ? -1.035 7.889 -9.209 1.00 94.75 138 GLY A CA 1
ATOM 1079 C C . GLY A 1 138 ? 0.172 6.959 -9.051 1.00 94.75 138 GLY A C 1
ATOM 1080 O O . GLY A 1 138 ? 0.120 5.898 -8.421 1.00 94.75 138 GLY A O 1
ATOM 1081 N N . VAL A 1 139 ? 1.296 7.403 -9.622 1.00 92.25 139 VAL A N 1
ATOM 1082 C CA . VAL A 1 139 ? 2.605 6.739 -9.558 1.00 92.25 139 VAL A CA 1
ATOM 1083 C C . VAL A 1 139 ? 3.542 7.593 -8.708 1.00 92.25 139 VAL A C 1
ATOM 1085 O O . VAL A 1 139 ? 3.768 8.761 -9.010 1.00 92.25 139 VAL A O 1
ATOM 1088 N N . GLY A 1 140 ? 4.116 7.012 -7.655 1.00 94.12 140 GLY A N 1
ATOM 1089 C CA . GLY A 1 140 ? 4.928 7.765 -6.700 1.00 94.12 140 GLY A CA 1
ATOM 1090 C C . GLY A 1 140 ? 4.101 8.351 -5.556 1.00 94.12 140 GLY A C 1
ATOM 1091 O O . GLY A 1 140 ? 2.921 8.676 -5.701 1.00 94.12 140 GLY A O 1
ATOM 1092 N N . THR A 1 141 ? 4.741 8.505 -4.398 1.00 93.56 141 THR A N 1
ATOM 1093 C CA . THR A 1 141 ? 4.078 8.916 -3.153 1.00 93.56 141 THR A CA 1
ATOM 1094 C C . THR A 1 141 ? 3.424 10.299 -3.253 1.00 93.56 141 THR A C 1
ATOM 1096 O O . THR A 1 141 ? 2.357 10.510 -2.686 1.00 93.56 141 THR A O 1
ATOM 1099 N N . TRP A 1 142 ? 4.018 11.236 -4.002 1.00 91.88 142 TRP A N 1
ATOM 1100 C CA . TRP A 1 142 ? 3.455 12.580 -4.198 1.00 91.88 142 TRP A CA 1
ATOM 1101 C C . TRP A 1 142 ? 2.171 12.565 -5.029 1.00 91.88 142 TRP A C 1
ATOM 1103 O O . TRP A 1 142 ? 1.170 13.139 -4.619 1.00 91.88 142 TRP A O 1
ATOM 1113 N N . ASN A 1 143 ? 2.153 11.847 -6.156 1.00 94.19 143 ASN A N 1
ATOM 1114 C CA . ASN A 1 143 ? 0.937 11.729 -6.963 1.00 94.19 143 ASN A CA 1
ATOM 1115 C C . ASN A 1 143 ? -0.182 11.027 -6.186 1.00 94.19 143 ASN A C 1
ATOM 1117 O O . ASN A 1 143 ? -1.320 11.478 -6.236 1.00 94.19 143 ASN A O 1
ATOM 1121 N N . GLN A 1 144 ? 0.135 9.980 -5.420 1.00 96.69 144 GLN A N 1
ATOM 1122 C CA . GLN A 1 144 ? -0.848 9.299 -4.568 1.00 96.69 144 GLN A CA 1
ATOM 1123 C C . GLN A 1 144 ? -1.417 10.208 -3.473 1.00 96.69 144 GLN A C 1
ATOM 1125 O O . GLN A 1 144 ? -2.601 10.120 -3.142 1.00 96.69 144 GLN A O 1
ATOM 1130 N N . TRP A 1 145 ? -0.603 11.111 -2.926 1.00 96.06 145 TRP A N 1
ATOM 1131 C CA . TRP A 1 145 ? -1.075 12.127 -1.991 1.00 96.06 145 TRP A CA 1
ATOM 1132 C C . TRP A 1 145 ? -2.073 13.090 -2.650 1.00 96.06 145 TRP A C 1
ATOM 1134 O O . TRP A 1 145 ? -3.167 13.291 -2.120 1.00 96.06 145 TRP A O 1
ATOM 1144 N N . ASP A 1 146 ? -1.727 13.640 -3.816 1.00 94.69 146 ASP A N 1
ATOM 1145 C CA . ASP A 1 146 ? -2.557 14.616 -4.540 1.00 94.69 146 ASP A CA 1
ATOM 1146 C C . ASP A 1 146 ? -3.856 14.006 -5.092 1.00 94.69 146 ASP A C 1
ATOM 1148 O O . ASP A 1 146 ? -4.866 14.693 -5.241 1.00 94.69 146 ASP A O 1
ATOM 1152 N N . LYS A 1 147 ? -3.849 12.700 -5.378 1.00 96.12 147 LYS A N 1
ATOM 1153 C CA . LYS A 1 147 ? -5.000 11.933 -5.883 1.00 96.12 147 LYS A CA 1
ATOM 1154 C C . LYS A 1 147 ? -5.884 11.339 -4.781 1.00 96.12 147 LYS A C 1
ATOM 1156 O O . LYS A 1 147 ? -6.821 10.590 -5.062 1.00 96.12 147 LYS A O 1
ATOM 1161 N N . SER A 1 148 ? -5.614 11.679 -3.526 1.00 97.31 148 SER A N 1
ATOM 1162 C CA . SER A 1 148 ? -6.398 11.256 -2.368 1.00 97.31 148 SER A CA 1
ATOM 1163 C C . SER A 1 148 ? -6.814 12.452 -1.515 1.00 97.31 148 SER A C 1
ATOM 1165 O O . SER A 1 148 ? -6.242 13.534 -1.625 1.00 97.31 148 SER A O 1
ATOM 1167 N N . ALA A 1 149 ? -7.815 12.272 -0.658 1.00 96.88 149 ALA A N 1
ATOM 1168 C CA . ALA A 1 149 ? -8.311 13.271 0.282 1.00 96.88 149 ALA A CA 1
ATOM 1169 C C . ALA A 1 149 ? -7.993 12.856 1.722 1.00 96.88 149 ALA A C 1
ATOM 1171 O O . ALA A 1 149 ? -8.045 11.673 2.049 1.00 96.88 149 ALA A O 1
ATOM 1172 N N . GLU A 1 150 ? -7.669 13.822 2.584 1.00 97.25 150 GLU A N 1
ATOM 1173 C CA . GLU A 1 150 ? -7.400 13.571 4.005 1.00 97.25 150 GLU A CA 1
ATOM 1174 C C . GLU A 1 150 ? -8.640 13.016 4.719 1.00 97.25 150 GLU A C 1
ATOM 1176 O O . GLU A 1 150 ? -9.755 13.498 4.516 1.00 97.25 150 GLU A O 1
ATOM 1181 N N . ILE A 1 151 ? -8.430 12.016 5.575 1.00 98.12 151 ILE A N 1
ATOM 1182 C CA . ILE A 1 151 ? -9.455 11.423 6.437 1.00 98.12 151 ILE A CA 1
ATOM 1183 C C . ILE A 1 151 ? -8.925 11.291 7.866 1.00 98.12 151 ILE A C 1
ATOM 1185 O O . ILE A 1 151 ? -7.716 11.242 8.106 1.00 98.12 151 ILE A O 1
ATOM 1189 N N . LYS A 1 152 ? -9.830 11.207 8.845 1.00 96.94 152 LYS A N 1
ATOM 1190 C CA . LYS A 1 152 ? -9.438 10.911 10.228 1.00 96.94 152 LYS A CA 1
ATOM 1191 C C . LYS A 1 152 ? -9.055 9.438 10.349 1.00 96.94 152 LYS A C 1
ATOM 1193 O O . LYS A 1 152 ? -9.649 8.592 9.689 1.00 96.94 152 LYS A O 1
ATOM 1198 N N . LYS A 1 153 ? -8.147 9.110 11.279 1.00 95.62 153 LYS A N 1
ATOM 1199 C CA . LYS A 1 153 ? -7.799 7.711 11.609 1.00 95.62 153 LYS A CA 1
ATOM 1200 C C . LYS A 1 153 ? -9.039 6.869 11.961 1.00 95.62 153 LYS A C 1
ATOM 1202 O O . LYS A 1 153 ? -9.078 5.692 11.632 1.00 95.62 153 LYS A O 1
ATOM 1207 N N . SER A 1 154 ? -10.050 7.476 12.591 1.00 95.38 154 SER A N 1
ATOM 1208 C CA . SER A 1 154 ? -11.328 6.830 12.938 1.00 95.38 154 SER A CA 1
ATOM 1209 C C . SER A 1 154 ? -12.194 6.457 11.736 1.00 95.38 154 SER A C 1
ATOM 1211 O O . SER A 1 154 ? -13.073 5.615 11.872 1.00 95.38 154 SER A O 1
ATOM 1213 N N . ASP A 1 155 ? -11.964 7.091 10.585 1.00 97.06 155 ASP A N 1
ATOM 1214 C CA . ASP A 1 155 ? -12.802 6.961 9.390 1.00 97.06 155 ASP A CA 1
ATOM 1215 C C . ASP A 1 155 ? -12.131 6.074 8.328 1.00 97.06 155 ASP A C 1
ATOM 1217 O O . ASP A 1 155 ? -12.663 5.905 7.224 1.00 97.06 155 ASP A O 1
ATOM 1221 N N . VAL A 1 156 ? -10.952 5.533 8.661 1.00 97.50 156 VAL A N 1
ATOM 1222 C CA . VAL A 1 156 ? -10.167 4.635 7.818 1.00 97.50 156 VAL A CA 1
ATOM 1223 C C . VAL A 1 156 ? -10.964 3.373 7.525 1.00 97.50 156 VAL A C 1
ATOM 1225 O O . VAL A 1 156 ? -11.589 2.782 8.402 1.00 97.50 156 VAL A O 1
ATOM 1228 N N . GLN A 1 157 ? -10.896 2.951 6.273 1.00 96.94 157 GLN A N 1
ATOM 1229 C CA . GLN A 1 157 ? -11.445 1.719 5.736 1.00 96.94 157 GLN A CA 1
ATOM 1230 C C . GLN A 1 157 ? -10.333 0.931 5.043 1.00 96.94 157 GLN A C 1
ATOM 1232 O O . GLN A 1 157 ? -9.264 1.461 4.729 1.00 96.94 157 GLN A O 1
ATOM 1237 N N . ILE A 1 158 ? -10.584 -0.353 4.797 1.00 97.31 158 ILE A N 1
ATOM 1238 C CA . ILE A 1 158 ? -9.702 -1.175 3.967 1.00 97.31 158 ILE A CA 1
ATOM 1239 C C . ILE A 1 158 ? -9.578 -0.522 2.585 1.00 97.31 158 ILE A C 1
ATOM 1241 O O . ILE A 1 158 ? -10.572 -0.079 2.010 1.00 97.31 158 ILE A O 1
ATOM 1245 N N . GLY A 1 159 ? -8.351 -0.442 2.077 1.00 97.31 159 GLY A N 1
ATOM 1246 C CA . GLY A 1 159 ? -8.013 0.242 0.832 1.00 97.31 159 GLY A CA 1
ATOM 1247 C C . GLY A 1 159 ? -7.526 1.682 1.007 1.00 97.31 159 GLY A C 1
ATOM 1248 O O . GLY A 1 159 ? -6.807 2.182 0.142 1.00 97.31 159 GLY A O 1
ATOM 1249 N N . ASP A 1 160 ? -7.828 2.348 2.123 1.00 98.31 160 ASP A N 1
ATOM 1250 C CA . ASP A 1 160 ? -7.319 3.702 2.352 1.00 98.31 160 ASP A CA 1
ATOM 1251 C C . ASP A 1 160 ? -5.794 3.717 2.491 1.00 98.31 160 ASP A C 1
ATOM 1253 O O . ASP A 1 160 ? -5.161 2.751 2.919 1.00 98.31 160 ASP A O 1
ATOM 1257 N N . LEU A 1 161 ? -5.199 4.846 2.130 1.00 98.50 161 LEU A N 1
ATOM 1258 C CA . LEU A 1 161 ? -3.764 5.063 2.150 1.00 98.50 161 LEU A CA 1
ATOM 1259 C C . LEU A 1 161 ? -3.322 5.625 3.499 1.00 98.50 161 LEU A C 1
ATOM 1261 O O . LEU A 1 161 ? -4.013 6.440 4.113 1.00 98.50 161 LEU A O 1
ATOM 1265 N N . ALA A 1 162 ? -2.126 5.243 3.927 1.00 98.31 162 ALA A N 1
ATOM 1266 C CA . ALA A 1 162 ? -1.479 5.804 5.101 1.00 98.31 162 ALA A CA 1
ATOM 1267 C C . ALA A 1 162 ? -0.073 6.282 4.739 1.00 98.31 162 ALA A C 1
ATOM 1269 O O . ALA A 1 162 ? 0.704 5.538 4.144 1.00 98.31 162 ALA A O 1
ATOM 1270 N N . PHE A 1 163 ? 0.255 7.514 5.122 1.00 97.88 163 PHE A N 1
ATOM 1271 C CA . PHE A 1 163 ? 1.535 8.160 4.850 1.00 97.88 163 PHE A CA 1
ATOM 1272 C C . PHE A 1 163 ? 2.249 8.534 6.149 1.00 97.88 163 PHE A C 1
ATOM 1274 O O . PHE A 1 163 ? 1.608 8.873 7.154 1.00 97.88 163 PHE A O 1
ATOM 1281 N N . ILE A 1 164 ? 3.584 8.513 6.121 1.00 95.12 164 ILE A N 1
ATOM 1282 C CA . ILE A 1 164 ? 4.399 8.873 7.293 1.00 95.12 164 ILE A CA 1
ATOM 1283 C C . ILE A 1 164 ? 4.640 10.381 7.422 1.00 95.12 164 ILE A C 1
ATOM 1285 O O . ILE A 1 164 ? 4.757 10.897 8.532 1.00 95.12 164 ILE A O 1
ATOM 1289 N N . ASN A 1 165 ? 4.661 11.109 6.304 1.00 93.06 165 ASN A N 1
ATOM 1290 C CA . ASN A 1 165 ? 4.900 12.550 6.269 1.00 93.06 165 ASN A CA 1
ATOM 1291 C C . ASN A 1 165 ? 3.790 13.281 5.510 1.00 93.06 165 ASN A C 1
ATOM 1293 O O . ASN A 1 165 ? 3.168 12.727 4.597 1.00 93.06 165 ASN A O 1
ATOM 1297 N N . LYS A 1 166 ? 3.560 14.544 5.890 1.00 89.69 166 LYS A N 1
ATOM 1298 C CA . LYS A 1 166 ? 2.640 15.435 5.182 1.00 89.69 166 LYS A CA 1
ATOM 1299 C C . LYS A 1 166 ? 3.293 15.935 3.899 1.00 89.69 166 LYS A C 1
ATOM 1301 O O . LYS A 1 166 ? 4.499 16.159 3.857 1.00 89.69 166 LYS A O 1
ATOM 1306 N N . TYR A 1 167 ? 2.480 16.168 2.877 1.00 81.62 167 TYR A N 1
ATOM 1307 C CA . TYR A 1 167 ? 2.903 16.845 1.658 1.00 81.62 167 TYR A CA 1
ATOM 1308 C C . TYR A 1 167 ? 1.971 18.030 1.326 1.00 81.62 167 TYR A C 1
ATOM 1310 O O . TYR A 1 167 ? 0.764 17.937 1.586 1.00 81.62 167 TYR A O 1
ATOM 1318 N N . PRO A 1 168 ? 2.497 19.138 0.758 1.00 79.31 168 PRO A N 1
ATOM 1319 C CA . PRO A 1 168 ? 3.924 19.470 0.599 1.00 79.31 168 PRO A CA 1
ATOM 1320 C C . PRO A 1 168 ? 4.608 19.861 1.925 1.00 79.31 168 PRO A C 1
ATOM 1322 O O . PRO A 1 168 ? 3.931 20.142 2.913 1.00 79.31 168 PRO A O 1
ATOM 1325 N N . GLY A 1 169 ? 5.951 19.890 1.941 1.00 72.12 169 GLY A N 1
ATOM 1326 C CA . GLY A 1 169 ? 6.747 20.443 3.055 1.00 72.12 169 GLY A CA 1
ATOM 1327 C C . GLY A 1 169 ? 7.542 19.446 3.910 1.00 72.12 169 GLY A C 1
ATOM 1328 O O . GLY A 1 169 ? 7.933 19.785 5.023 1.00 72.12 169 GLY A O 1
ATOM 1329 N N . SER A 1 170 ? 7.777 18.221 3.439 1.00 77.56 170 SER A N 1
ATOM 1330 C CA . SER A 1 170 ? 8.657 17.247 4.103 1.00 77.56 170 SER A CA 1
ATOM 1331 C C . SER A 1 170 ? 9.528 16.521 3.079 1.00 77.56 170 SER A C 1
ATOM 1333 O O . SER A 1 170 ? 9.039 16.158 2.007 1.00 77.56 170 SER A O 1
ATOM 1335 N N . ASP A 1 171 ? 10.797 16.297 3.423 1.00 70.12 171 ASP A N 1
ATOM 1336 C CA . ASP A 1 171 ? 11.727 15.523 2.602 1.00 70.12 171 ASP A CA 1
ATOM 1337 C C . ASP A 1 171 ? 11.483 14.027 2.809 1.00 70.12 171 ASP A C 1
ATOM 1339 O O . ASP A 1 171 ? 11.520 13.521 3.932 1.00 70.12 171 ASP A O 1
ATOM 1343 N N . GLY A 1 172 ? 11.230 13.312 1.712 1.00 80.62 172 GLY A N 1
ATOM 1344 C CA . GLY A 1 172 ? 10.944 11.881 1.743 1.00 80.62 172 GLY A CA 1
ATOM 1345 C C . GLY A 1 172 ? 9.551 11.548 2.290 1.00 80.62 172 GLY A C 1
ATOM 1346 O O . GLY A 1 172 ? 9.020 12.164 3.215 1.00 80.62 172 GLY A O 1
ATOM 1347 N N . ASN A 1 173 ? 8.920 10.541 1.695 1.00 90.50 173 ASN A N 1
ATOM 1348 C CA . ASN A 1 173 ? 7.642 10.034 2.172 1.00 90.50 173 ASN A CA 1
ATOM 1349 C C . ASN A 1 173 ? 7.552 8.530 1.907 1.00 90.50 173 ASN A C 1
ATOM 1351 O O . ASN A 1 173 ? 8.204 7.998 1.009 1.00 90.50 173 ASN A O 1
ATOM 1355 N N . HIS A 1 174 ? 6.725 7.858 2.690 1.00 96.00 174 HIS A N 1
ATOM 1356 C CA . HIS A 1 174 ? 6.460 6.431 2.612 1.00 96.00 174 HIS A CA 1
ATOM 1357 C C . HIS A 1 174 ? 4.960 6.226 2.711 1.00 96.00 174 HIS A C 1
ATOM 1359 O O . HIS A 1 174 ? 4.294 6.920 3.480 1.00 96.00 174 HIS A O 1
ATOM 1365 N N . VAL A 1 175 ? 4.443 5.291 1.926 1.00 98.19 175 VAL A N 1
ATOM 1366 C CA . VAL A 1 175 ? 3.011 5.027 1.821 1.00 98.19 175 VAL A CA 1
ATOM 1367 C C . VAL A 1 175 ? 2.735 3.540 1.945 1.00 98.19 175 VAL A C 1
ATOM 1369 O O . VAL A 1 175 ? 3.510 2.701 1.482 1.00 98.19 175 VAL A O 1
ATOM 1372 N N . GLY A 1 176 ? 1.615 3.230 2.579 1.00 98.56 176 GLY A N 1
ATOM 1373 C CA . GLY A 1 176 ? 1.028 1.904 2.607 1.00 98.56 176 GLY A CA 1
ATOM 1374 C C . GLY A 1 176 ? -0.480 1.959 2.416 1.00 98.56 176 GLY A C 1
ATOM 1375 O O . GLY A 1 176 ? -1.067 3.035 2.293 1.00 98.56 176 GLY A O 1
ATOM 1376 N N . ILE A 1 177 ? -1.094 0.782 2.411 1.00 98.69 177 ILE A N 1
ATOM 1377 C CA . ILE A 1 177 ? -2.531 0.583 2.236 1.00 98.69 177 ILE A CA 1
ATOM 1378 C C . ILE A 1 177 ? -3.112 -0.134 3.456 1.00 98.69 177 ILE A C 1
ATOM 1380 O O . ILE A 1 177 ? -2.506 -1.065 3.987 1.00 98.69 177 ILE A O 1
ATOM 1384 N N . CYS A 1 178 ? -4.277 0.302 3.923 1.00 98.44 178 CYS A N 1
ATOM 1385 C CA . CYS A 1 178 ? -5.003 -0.354 5.000 1.00 98.44 178 CYS A CA 1
ATOM 1386 C C . CYS A 1 178 ? -5.547 -1.706 4.520 1.00 98.44 178 CYS A C 1
ATOM 1388 O O . CYS A 1 178 ? -6.280 -1.765 3.533 1.00 98.44 178 CYS A O 1
ATOM 1390 N N . VAL A 1 179 ? -5.212 -2.785 5.228 1.00 98.25 179 VAL A N 1
ATOM 1391 C CA . VAL A 1 179 ? -5.631 -4.163 4.891 1.00 98.25 179 VAL A CA 1
ATOM 1392 C C . VAL A 1 179 ? -6.547 -4.794 5.939 1.00 98.25 179 VAL A C 1
ATOM 1394 O O . VAL A 1 179 ? -7.032 -5.905 5.753 1.00 98.25 179 VAL A O 1
ATOM 1397 N N . GLY A 1 180 ? -6.788 -4.092 7.044 1.00 97.06 180 GLY A N 1
ATOM 1398 C CA . GLY A 1 180 ? -7.627 -4.553 8.141 1.00 97.06 180 GLY A CA 1
ATOM 1399 C C . GLY A 1 180 ? -7.381 -3.741 9.404 1.00 97.06 180 GLY A C 1
ATOM 1400 O O . GLY A 1 180 ? -6.736 -2.695 9.372 1.00 97.06 180 GLY A O 1
ATOM 1401 N N . PHE A 1 181 ? -7.878 -4.236 10.534 1.00 95.12 181 PHE A N 1
ATOM 1402 C CA . PHE A 1 181 ? -7.836 -3.514 11.808 1.00 95.12 181 PHE A CA 1
ATOM 1403 C C . PHE A 1 181 ? -7.504 -4.454 12.948 1.00 95.12 181 P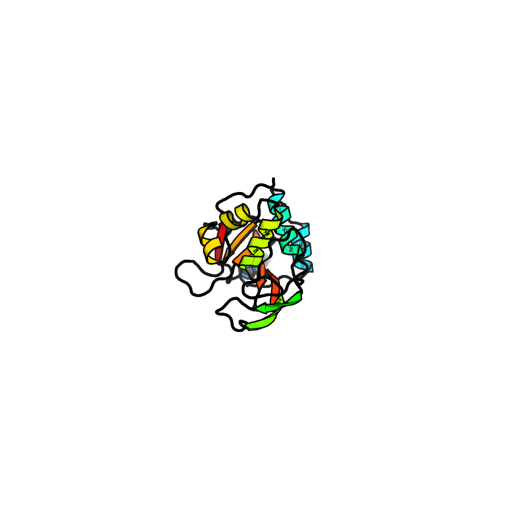HE A C 1
ATOM 1405 O O . PHE A 1 181 ? -7.951 -5.593 12.924 1.00 95.12 181 PHE A O 1
ATOM 1412 N N . LEU A 1 182 ? -6.795 -4.010 13.985 1.00 91.25 182 LEU A N 1
ATOM 1413 C CA . LEU A 1 182 ? -6.709 -4.694 15.281 1.00 91.25 182 LEU A CA 1
ATOM 1414 C C . LEU A 1 182 ? -8.072 -4.727 15.996 1.00 91.25 182 LEU A C 1
ATOM 1416 O O . LEU A 1 182 ? -9.013 -4.040 15.610 1.00 91.25 182 LEU A O 1
ATOM 1420 N N . LYS A 1 183 ? -8.203 -5.542 17.053 1.00 86.81 183 LYS A N 1
ATOM 1421 C CA . LYS A 1 183 ? -9.460 -5.653 17.828 1.00 86.81 183 LYS A CA 1
ATOM 1422 C C . LYS A 1 183 ? -9.903 -4.326 18.456 1.00 86.81 183 LYS A C 1
ATOM 1424 O O . LYS A 1 183 ? -11.086 -4.131 18.689 1.00 86.81 183 LYS A O 1
ATOM 1429 N N . ASN A 1 184 ? -8.957 -3.434 18.735 1.00 85.69 184 ASN A N 1
ATOM 1430 C CA . ASN A 1 184 ? -9.204 -2.092 19.266 1.00 85.69 184 ASN A CA 1
ATOM 1431 C C . ASN A 1 184 ? -9.556 -1.060 18.172 1.00 85.69 184 ASN A C 1
ATOM 1433 O O . ASN A 1 184 ? -9.654 0.123 18.482 1.00 85.69 184 ASN A O 1
ATOM 1437 N N . GLY A 1 185 ? -9.701 -1.482 16.910 1.00 90.00 185 GLY A N 1
ATOM 1438 C CA . GLY A 1 185 ? -9.994 -0.605 15.776 1.00 90.00 185 GLY A CA 1
ATOM 1439 C C . GLY A 1 185 ? -8.775 0.099 15.174 1.00 90.00 185 GLY A C 1
ATOM 1440 O O . GLY A 1 185 ? -8.942 0.925 14.283 1.00 90.00 185 GLY A O 1
ATOM 1441 N N . GLU A 1 186 ? -7.548 -0.193 15.621 1.00 92.00 186 GLU A N 1
ATOM 1442 C CA . GLU A 1 186 ? -6.356 0.389 14.998 1.00 92.00 186 GLU A CA 1
ATOM 1443 C C . GLU A 1 186 ? -6.150 -0.161 13.573 1.00 92.00 186 GLU A C 1
ATOM 1445 O O . GLU A 1 186 ? -6.086 -1.383 13.421 1.00 92.00 186 GLU A O 1
ATOM 1450 N N . PRO A 1 187 ? -6.001 0.693 12.539 1.00 96.19 187 PRO A N 1
ATOM 1451 C CA . PRO A 1 187 ? -5.709 0.245 11.182 1.00 96.19 187 PRO A CA 1
ATOM 1452 C C . PRO A 1 187 ? -4.374 -0.495 11.081 1.00 96.19 187 PRO A C 1
ATOM 1454 O O . PRO A 1 187 ? -3.385 -0.131 11.720 1.00 96.19 187 PRO A O 1
ATOM 1457 N N . LEU A 1 188 ? -4.337 -1.510 10.227 1.00 97.62 188 LEU A N 1
ATOM 1458 C CA . LEU A 1 188 ? -3.145 -2.279 9.899 1.00 97.62 188 LEU A CA 1
ATOM 1459 C C . LEU A 1 188 ? -2.738 -1.986 8.463 1.00 97.62 188 LEU A C 1
ATOM 1461 O O . LEU A 1 188 ? -3.545 -2.107 7.540 1.00 97.62 188 LEU A O 1
ATOM 1465 N N . ILE A 1 189 ? -1.484 -1.581 8.290 1.00 98.62 189 ILE A N 1
ATOM 1466 C CA . ILE A 1 189 ? -0.981 -1.014 7.043 1.00 98.62 189 ILE A CA 1
ATOM 1467 C C . ILE A 1 189 ? -0.027 -2.009 6.394 1.00 98.62 189 ILE A C 1
ATOM 1469 O O . ILE A 1 189 ? 1.013 -2.332 6.967 1.00 98.62 189 ILE A O 1
ATOM 1473 N N . ALA A 1 190 ? -0.363 -2.475 5.194 1.00 98.81 190 ALA A N 1
ATOM 1474 C CA . ALA A 1 190 ? 0.569 -3.197 4.344 1.00 98.81 190 ALA A CA 1
ATOM 1475 C C . ALA A 1 190 ? 1.419 -2.207 3.541 1.00 98.81 190 ALA A C 1
ATOM 1477 O O . ALA A 1 190 ? 0.900 -1.230 2.995 1.00 98.81 190 ALA A O 1
ATOM 1478 N N . HIS A 1 191 ? 2.726 -2.444 3.451 1.00 98.75 191 HIS A N 1
ATOM 1479 C CA . HIS A 1 191 ? 3.645 -1.604 2.677 1.00 98.75 191 HIS A CA 1
ATOM 1480 C C . HIS A 1 191 ? 4.912 -2.363 2.281 1.00 98.75 191 HIS A C 1
ATOM 1482 O O . HIS A 1 191 ? 5.335 -3.293 2.968 1.00 98.75 1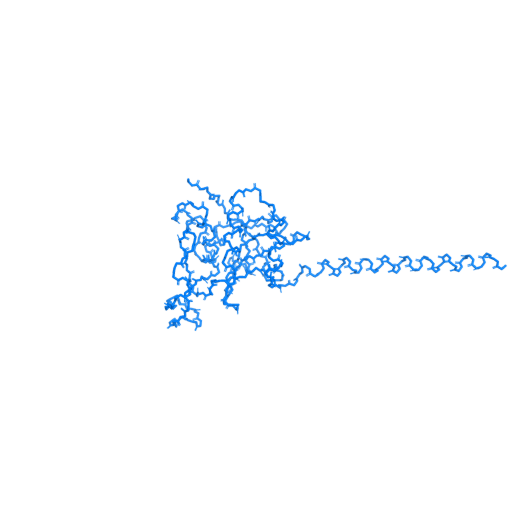91 HIS A O 1
ATOM 1488 N N . CYS A 1 192 ? 5.541 -1.959 1.175 1.00 98.50 192 CYS A N 1
ATOM 1489 C CA . CYS A 1 192 ? 6.853 -2.472 0.782 1.00 98.50 192 CYS A CA 1
ATOM 1490 C C . CYS A 1 192 ? 7.961 -1.651 1.445 1.00 98.50 192 CYS A C 1
ATOM 1492 O O . CYS A 1 192 ? 8.174 -0.490 1.097 1.00 98.50 192 CYS A O 1
ATOM 1494 N N . SER A 1 193 ? 8.648 -2.242 2.421 1.00 97.69 193 SER A N 1
ATOM 1495 C CA . SER A 1 193 ? 9.609 -1.550 3.278 1.00 97.69 193 SER A CA 1
ATOM 1496 C C . SER A 1 193 ? 11.040 -1.723 2.778 1.00 97.69 193 SER A C 1
ATOM 1498 O O . SER A 1 193 ? 11.532 -2.847 2.674 1.00 97.69 193 SER A O 1
ATOM 1500 N N . ALA A 1 194 ? 11.736 -0.601 2.569 1.00 95.25 194 ALA A N 1
ATOM 1501 C CA . ALA A 1 194 ? 13.166 -0.586 2.260 1.00 95.25 194 ALA A CA 1
ATOM 1502 C C . ALA A 1 194 ? 13.997 -1.234 3.374 1.00 95.25 194 ALA A C 1
ATOM 1504 O O . ALA A 1 194 ? 14.813 -2.112 3.112 1.00 95.25 194 ALA A O 1
ATOM 1505 N N . THR A 1 195 ? 13.733 -0.864 4.631 1.00 94.88 195 THR A N 1
ATOM 1506 C CA . THR A 1 195 ? 14.452 -1.379 5.806 1.00 94.88 195 THR A CA 1
ATOM 1507 C C . THR A 1 195 ? 14.288 -2.885 5.981 1.00 94.88 195 THR A C 1
ATOM 1509 O O . THR A 1 195 ? 15.231 -3.565 6.368 1.00 94.88 195 THR A O 1
ATOM 1512 N N . GLN A 1 196 ? 13.097 -3.417 5.699 1.00 97.50 196 GLN A N 1
ATOM 1513 C CA . GLN A 1 196 ? 12.827 -4.855 5.812 1.00 97.50 196 GLN A CA 1
ATOM 1514 C C . GLN A 1 196 ? 13.157 -5.624 4.531 1.00 97.50 196 GLN A C 1
ATOM 1516 O O . GLN A 1 196 ? 13.104 -6.854 4.528 1.00 97.50 196 GLN A O 1
ATOM 1521 N N . ASN A 1 197 ? 13.453 -4.904 3.446 1.00 97.75 197 ASN A N 1
ATOM 1522 C CA . ASN A 1 197 ? 13.632 -5.420 2.096 1.00 97.75 197 ASN A CA 1
ATOM 1523 C C . ASN A 1 197 ? 12.511 -6.379 1.646 1.00 97.75 197 ASN A C 1
ATOM 1525 O O . ASN A 1 197 ? 12.772 -7.403 1.009 1.00 97.75 197 ASN A O 1
ATOM 1529 N N . LYS A 1 198 ? 11.262 -6.078 2.023 1.00 98.44 198 LYS A N 1
ATOM 1530 C CA . LYS A 1 198 ? 10.082 -6.887 1.687 1.00 98.44 198 LYS A CA 1
ATOM 1531 C C . LYS A 1 198 ? 8.768 -6.148 1.933 1.00 98.44 198 LYS A C 1
ATOM 1533 O O . LYS A 1 198 ? 8.737 -5.135 2.635 1.00 98.44 198 LYS A O 1
ATOM 1538 N N . VAL A 1 199 ? 7.670 -6.697 1.415 1.00 98.75 199 VAL A N 1
ATOM 1539 C CA . VAL A 1 199 ? 6.310 -6.326 1.841 1.00 98.75 199 VAL A CA 1
ATOM 1540 C C . VAL A 1 199 ? 6.043 -6.838 3.258 1.00 98.75 199 VAL A C 1
ATOM 1542 O O . VAL A 1 199 ? 6.297 -8.006 3.560 1.00 98.75 199 VAL A O 1
ATOM 1545 N N . VAL A 1 200 ? 5.527 -5.965 4.121 1.00 98.75 200 VAL A N 1
ATOM 1546 C CA . VAL A 1 200 ? 5.172 -6.248 5.519 1.00 98.75 200 VAL A CA 1
ATOM 1547 C C . VAL A 1 200 ? 3.799 -5.670 5.853 1.00 98.75 200 VAL A C 1
ATOM 1549 O O . VAL A 1 200 ? 3.311 -4.792 5.145 1.00 98.75 200 VAL A O 1
ATOM 1552 N N . VAL A 1 201 ? 3.205 -6.129 6.957 1.00 98.62 201 VAL A N 1
ATOM 1553 C CA . VAL A 1 201 ? 2.056 -5.480 7.605 1.00 98.62 201 VAL A CA 1
ATOM 1554 C C . VAL A 1 201 ? 2.512 -4.931 8.949 1.00 98.62 201 VAL A C 1
ATOM 1556 O O . VAL A 1 201 ? 3.200 -5.628 9.694 1.00 98.62 201 VAL A O 1
ATOM 1559 N N . SER A 1 202 ? 2.134 -3.700 9.278 1.00 98.06 202 SER A N 1
ATOM 1560 C CA . SER A 1 202 ? 2.461 -3.079 10.561 1.00 98.06 202 SER A CA 1
ATOM 1561 C C . SER A 1 202 ? 1.260 -2.392 11.203 1.00 98.06 202 SER A C 1
ATOM 1563 O O . SER A 1 202 ? 0.294 -2.026 10.531 1.00 98.06 202 SER A O 1
ATOM 1565 N N . THR A 1 203 ? 1.346 -2.161 12.512 1.00 96.25 203 THR A N 1
ATOM 1566 C CA . THR A 1 203 ? 0.543 -1.126 13.178 1.00 96.25 203 THR A CA 1
ATOM 1567 C C . THR A 1 203 ? 0.903 0.256 12.631 1.00 96.25 203 THR A C 1
ATOM 1569 O O . THR A 1 203 ? 1.932 0.434 11.965 1.00 96.25 203 THR A O 1
ATOM 1572 N N . CYS A 1 204 ? 0.061 1.258 12.894 1.00 93.94 204 CYS A N 1
ATOM 1573 C CA . CYS A 1 204 ? 0.386 2.630 12.507 1.00 93.94 204 CYS A CA 1
ATOM 1574 C C . CYS A 1 204 ? 1.530 3.187 13.361 1.00 93.94 204 CYS A C 1
ATOM 1576 O O . CYS A 1 204 ? 2.443 3.828 12.837 1.00 93.94 204 CYS A O 1
ATOM 1578 N N . GLY A 1 205 ? 1.457 2.946 14.675 1.00 87.50 205 GLY A N 1
ATOM 1579 C CA . GLY A 1 205 ? 2.353 3.543 15.657 1.00 87.50 205 GLY A CA 1
ATOM 1580 C C . GLY A 1 205 ? 2.448 5.068 15.533 1.00 87.50 205 GLY A C 1
ATOM 1581 O O . GLY A 1 205 ? 1.471 5.736 15.189 1.00 87.50 205 GLY A O 1
ATOM 1582 N N . SER A 1 206 ? 3.644 5.616 15.763 1.00 85.44 206 SER A N 1
ATOM 1583 C CA . SER A 1 206 ? 3.985 7.020 15.481 1.00 85.44 206 SER A CA 1
ATOM 1584 C C . SER A 1 206 ? 4.437 7.279 14.037 1.00 85.44 206 SER A C 1
ATOM 1586 O O . SER A 1 206 ? 4.684 8.431 13.677 1.00 85.44 206 SER A O 1
ATOM 1588 N N . GLU A 1 207 ? 4.567 6.229 13.221 1.00 90.75 207 GLU A N 1
ATOM 1589 C CA . GLU A 1 207 ? 5.074 6.312 11.849 1.00 90.75 207 GLU A CA 1
ATOM 1590 C C . GLU A 1 207 ? 3.977 6.803 10.900 1.00 90.75 207 GLU A C 1
ATOM 1592 O O . GLU A 1 207 ? 4.062 7.907 10.364 1.00 90.75 207 GLU A O 1
ATOM 1597 N N . PHE A 1 208 ? 2.903 6.024 10.733 1.00 95.81 208 PHE A N 1
ATOM 1598 C CA . PHE A 1 208 ? 1.798 6.357 9.833 1.00 95.81 208 PHE A CA 1
ATOM 1599 C C . PHE A 1 208 ? 0.814 7.322 10.498 1.00 95.81 208 PHE A C 1
ATOM 1601 O O . PHE A 1 208 ? -0.034 6.925 11.301 1.00 95.81 208 PHE A O 1
ATOM 1608 N N . LYS A 1 209 ? 0.927 8.604 10.141 1.00 93.94 209 LYS A N 1
ATOM 1609 C CA . LYS A 1 209 ? 0.192 9.709 10.781 1.00 93.94 209 LYS A CA 1
ATOM 1610 C C . LYS A 1 209 ? -0.891 10.315 9.893 1.00 93.94 209 LYS A C 1
ATOM 1612 O O . LYS A 1 209 ? -1.828 10.913 10.416 1.00 93.94 209 LYS A O 1
ATOM 1617 N N . TYR A 1 210 ? -0.770 10.177 8.574 1.00 96.88 210 TYR A N 1
ATOM 1618 C CA . TYR A 1 210 ? -1.640 10.859 7.616 1.00 96.88 210 TYR A CA 1
ATOM 1619 C C . TYR A 1 210 ? -2.431 9.839 6.810 1.00 96.88 210 TYR A C 1
ATOM 1621 O O . TYR A 1 210 ? -1.879 9.148 5.956 1.00 96.88 210 TYR A O 1
ATOM 1629 N N . PHE A 1 211 ? -3.727 9.750 7.085 1.00 97.88 211 PHE A N 1
ATOM 1630 C CA . PHE A 1 211 ? -4.629 8.816 6.421 1.00 97.88 211 PHE A CA 1
ATOM 1631 C C . PHE A 1 211 ? -5.368 9.527 5.300 1.00 97.88 211 PHE A C 1
ATOM 1633 O O . PHE A 1 211 ? -5.806 10.671 5.463 1.00 97.88 211 PHE A O 1
ATOM 1640 N N . ARG A 1 212 ? -5.482 8.871 4.145 1.00 98.12 212 ARG A N 1
ATOM 1641 C CA . ARG A 1 212 ? -6.108 9.458 2.963 1.00 98.12 212 ARG A CA 1
ATOM 1642 C C . ARG A 1 212 ? -6.908 8.428 2.183 1.00 98.12 212 ARG A C 1
ATOM 1644 O O . ARG A 1 212 ? -6.478 7.291 2.039 1.00 98.12 212 ARG A O 1
ATOM 1651 N N . ARG A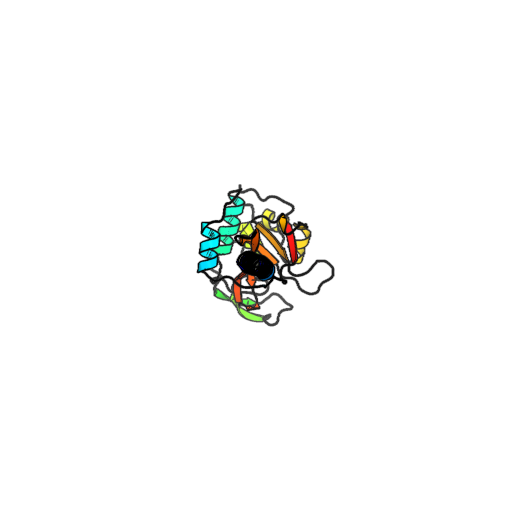 1 213 ? -8.036 8.844 1.619 1.00 97.94 213 ARG A N 1
ATOM 1652 C CA . ARG A 1 213 ? -8.863 8.020 0.730 1.00 97.94 213 ARG A CA 1
ATOM 1653 C C . ARG A 1 213 ? -8.669 8.461 -0.716 1.00 97.94 213 ARG A C 1
ATOM 1655 O O . ARG A 1 213 ? -8.794 9.662 -0.964 1.00 97.94 213 ARG A O 1
ATOM 1662 N N . PRO A 1 214 ? -8.373 7.568 -1.676 1.00 96.06 214 PRO A N 1
ATOM 1663 C CA . PRO A 1 214 ? -8.345 7.944 -3.088 1.00 96.06 214 PRO A CA 1
ATOM 1664 C C . PRO A 1 214 ? -9.645 8.629 -3.514 1.00 96.06 214 PRO A C 1
ATOM 1666 O O . PRO A 1 214 ? -10.737 8.186 -3.163 1.00 96.06 214 PRO A O 1
ATOM 1669 N N . CYS A 1 215 ? -9.530 9.733 -4.254 1.00 89.25 215 CYS A N 1
ATOM 1670 C CA . CYS A 1 215 ? -10.676 10.580 -4.596 1.00 89.25 215 CYS A CA 1
ATOM 1671 C C . CYS A 1 215 ? -11.644 9.912 -5.580 1.00 89.25 215 CYS A C 1
ATOM 1673 O O . CYS A 1 215 ? -12.799 10.315 -5.681 1.00 89.25 215 CYS A O 1
ATOM 1675 N N . SER A 1 216 ? -11.162 8.930 -6.341 1.00 80.31 216 SER A N 1
ATOM 1676 C CA . SER A 1 216 ? -11.944 8.223 -7.350 1.00 80.31 216 SER A CA 1
ATOM 1677 C C . SER A 1 216 ? -12.143 6.772 -6.954 1.00 80.31 216 SER A C 1
ATOM 1679 O O . SER A 1 216 ? -11.196 6.085 -6.579 1.00 80.31 216 SER A O 1
ATOM 1681 N N . VAL A 1 217 ? -13.374 6.294 -7.111 1.00 69.75 217 VAL A N 1
ATOM 1682 C CA . VAL A 1 217 ? -13.674 4.866 -7.039 1.00 69.75 217 VAL A CA 1
ATOM 1683 C C . VAL A 1 217 ? -13.188 4.213 -8.336 1.00 69.75 217 VAL A C 1
ATOM 1685 O O . VAL A 1 217 ? -13.442 4.718 -9.437 1.00 69.75 217 VAL A O 1
ATOM 1688 N N . LEU A 1 218 ? -12.455 3.111 -8.201 1.00 70.50 218 LEU A N 1
ATOM 1689 C CA . LEU A 1 218 ? -12.166 2.198 -9.301 1.00 70.50 218 LEU A CA 1
ATOM 1690 C C . LEU A 1 218 ? -13.266 1.141 -9.322 1.00 70.50 218 LEU A C 1
ATOM 1692 O O . LEU A 1 218 ? -13.533 0.497 -8.309 1.00 70.50 218 LEU A O 1
ATOM 1696 N N . THR A 1 219 ? -13.923 1.000 -10.463 1.00 55.91 219 THR A N 1
ATOM 1697 C CA . THR A 1 219 ? -14.892 -0.064 -10.719 1.00 55.91 219 THR A CA 1
ATOM 1698 C C . THR A 1 219 ? -14.249 -1.050 -11.679 1.00 55.91 219 THR A C 1
ATOM 1700 O O . THR A 1 219 ? -13.673 -0.625 -12.679 1.00 55.91 219 THR A O 1
ATOM 1703 N N . ALA A 1 220 ? -14.321 -2.344 -11.370 1.00 55.94 220 ALA A N 1
ATOM 1704 C CA . ALA A 1 220 ? -13.956 -3.379 -12.328 1.00 55.94 220 ALA A CA 1
ATOM 1705 C C . ALA A 1 220 ? -14.852 -3.257 -13.573 1.00 55.94 220 ALA A C 1
ATOM 1707 O O . ALA A 1 220 ? -16.037 -2.933 -13.437 1.00 55.94 220 ALA A O 1
ATOM 1708 N N . ASN A 1 221 ? -14.277 -3.500 -14.752 1.00 45.88 221 ASN A N 1
ATOM 1709 C CA . ASN A 1 221 ? -15.040 -3.677 -15.990 1.00 45.88 221 ASN A CA 1
ATOM 1710 C C . ASN A 1 221 ? -15.550 -5.113 -16.110 1.00 45.88 221 ASN A C 1
ATOM 1712 O O . ASN A 1 221 ? -14.811 -6.031 -15.685 1.00 45.88 221 ASN A O 1
#